Protein AF-G4YUG2-F1 (afdb_monomer_lite)

Sequence (221 aa):
MFPVLSREANMAGILRLCLASLVHHAEYLQQHLPATHALLSKHLFTSPTVLRTLEGQLVAGESVWMRPTGIPPYIELYKKLDQQQRSIDELPGKLGQRMEHVLEKKGVAEGHITRELLRDEIRSLLDEVGLQQRLSINAVVPAPVPVHQYHVWGGKFHVLPREFSFPSIDPLGAWMLWWFGNPKLNYPPYKGISSDDLDTPQKKATLSEWSIMMRHIMNGI

Foldseek 3Di:
DCVVCCVPPVCVVVVLVVVLVCLVCVVVCVVPPDCPDPVCVDPCNVPPVNSVVVVVVRDDDADPVDGPPVDPPVVVVVVVVVLLVVLVVCLVVVVVVVVVVVCVVPPPPPPPDDPVVVVVVVVVSCVVSVVPPPPPPVCPPPPPDLPQDWDDDPNDIASDDQPDDDDPDDLVVLVCCQCQNDVVRSHHRLVPHDCVNYDDPVRSVVSVVSVVSVVVVVVVD

Radius of gyration: 29.23 Å; chains: 1; bounding box: 71×36×79 Å

pLDDT: mean 78.68, std 13.69, range [38.88, 95.38]

Structure (mmCIF, N/CA/C/O backbone):
data_AF-G4YUG2-F1
#
_entry.id   AF-G4YUG2-F1
#
loop_
_atom_site.group_PDB
_atom_site.id
_atom_site.type_symbol
_atom_site.label_atom_id
_atom_site.label_alt_id
_atom_site.label_comp_id
_atom_site.label_asym_id
_atom_site.label_entity_id
_atom_site.label_seq_id
_atom_site.pdbx_PDB_ins_code
_atom_site.Cartn_x
_atom_site.Cartn_y
_atom_site.Cartn_z
_atom_site.occupancy
_atom_site.B_iso_or_equiv
_atom_site.auth_seq_id
_atom_site.auth_comp_id
_atom_site.auth_asym_id
_atom_site.auth_atom_id
_atom_site.pdbx_PDB_model_num
ATOM 1 N N . MET A 1 1 ? 2.188 -16.709 -14.161 1.00 81.00 1 MET A N 1
ATOM 2 C CA . MET A 1 1 ? 2.137 -15.241 -13.972 1.00 81.00 1 MET A CA 1
ATOM 3 C C . MET A 1 1 ? 3.051 -14.735 -12.858 1.00 81.00 1 MET A C 1
ATOM 5 O O . MET A 1 1 ? 3.767 -13.782 -13.122 1.00 81.00 1 MET A O 1
ATOM 9 N N . PHE A 1 2 ? 3.102 -15.355 -11.669 1.00 86.25 2 PHE A N 1
ATOM 10 C CA . PHE A 1 2 ? 3.856 -14.821 -10.515 1.00 86.25 2 PHE A CA 1
ATOM 11 C C . PHE A 1 2 ? 4.845 -15.845 -9.908 1.00 86.25 2 PHE A C 1
ATOM 13 O O . PHE A 1 2 ? 4.637 -16.289 -8.786 1.00 86.25 2 PHE A O 1
ATOM 20 N N . PRO A 1 3 ? 5.904 -16.264 -10.627 1.00 77.88 3 PRO A N 1
ATOM 21 C CA . PRO A 1 3 ? 6.721 -17.432 -10.255 1.00 77.88 3 PRO A CA 1
ATOM 22 C C . PRO A 1 3 ? 7.551 -17.269 -8.969 1.00 77.88 3 PRO A C 1
ATOM 24 O O . PRO A 1 3 ? 7.864 -18.258 -8.309 1.00 77.88 3 PRO A O 1
ATOM 27 N N . VAL A 1 4 ? 7.926 -16.036 -8.615 1.00 82.62 4 VAL A N 1
ATOM 28 C CA . VAL A 1 4 ? 8.659 -15.750 -7.369 1.00 82.62 4 VAL A CA 1
ATOM 29 C C . VAL A 1 4 ? 7.688 -15.704 -6.189 1.00 82.62 4 VAL A C 1
ATOM 31 O O . VAL A 1 4 ? 7.895 -16.389 -5.194 1.00 82.62 4 VAL A O 1
ATOM 34 N N . LEU A 1 5 ? 6.587 -14.960 -6.337 1.00 81.88 5 LEU A N 1
ATOM 35 C CA . LEU A 1 5 ? 5.592 -14.761 -5.279 1.00 81.88 5 LEU A CA 1
ATOM 36 C C . LEU A 1 5 ? 4.735 -16.005 -5.017 1.00 81.88 5 LEU A C 1
ATOM 38 O O . LEU A 1 5 ? 4.221 -16.163 -3.918 1.00 81.88 5 LEU A O 1
ATOM 42 N N . SER A 1 6 ? 4.604 -16.919 -5.983 1.00 82.44 6 SER A N 1
ATOM 43 C CA . SER A 1 6 ? 3.855 -18.169 -5.798 1.00 82.44 6 SER A CA 1
ATOM 44 C C . SER A 1 6 ? 4.484 -19.113 -4.772 1.00 82.44 6 SER A C 1
ATOM 46 O O . SER A 1 6 ? 3.845 -20.085 -4.385 1.00 82.44 6 SER A O 1
ATOM 48 N N . ARG A 1 7 ? 5.733 -18.860 -4.358 1.00 84.19 7 ARG A N 1
ATOM 49 C CA . ARG A 1 7 ? 6.408 -19.616 -3.295 1.00 84.19 7 ARG A CA 1
ATOM 50 C C . ARG A 1 7 ? 5.946 -19.199 -1.897 1.00 84.19 7 ARG A C 1
ATOM 52 O O . ARG A 1 7 ? 6.107 -19.971 -0.959 1.00 84.19 7 ARG A O 1
ATOM 59 N N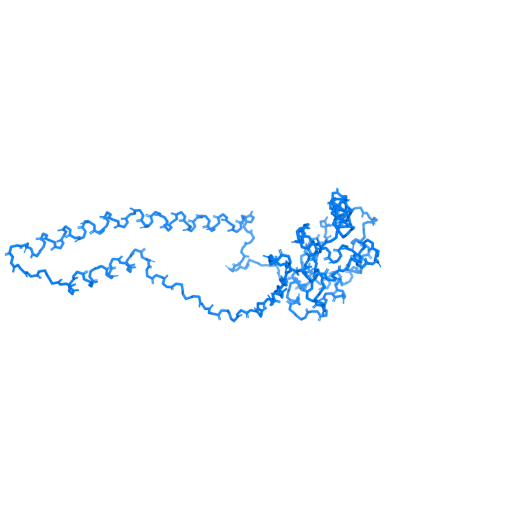 . GLU A 1 8 ? 5.346 -18.019 -1.768 1.00 86.94 8 GLU A N 1
ATOM 60 C CA . GLU A 1 8 ? 4.841 -17.496 -0.503 1.00 86.94 8 GLU A CA 1
ATOM 61 C C . GLU A 1 8 ? 3.400 -17.966 -0.272 1.00 86.94 8 GLU A C 1
ATOM 63 O O . GLU A 1 8 ? 2.456 -17.456 -0.881 1.00 86.94 8 GLU A O 1
ATOM 68 N N . ALA A 1 9 ? 3.211 -18.931 0.633 1.00 81.69 9 ALA A N 1
ATOM 69 C CA . ALA A 1 9 ? 1.903 -19.539 0.900 1.00 81.69 9 ALA A CA 1
ATOM 70 C C . ALA A 1 9 ? 0.831 -18.504 1.298 1.00 81.69 9 ALA A C 1
ATOM 72 O O . ALA A 1 9 ? -0.311 -18.581 0.844 1.00 81.69 9 ALA A O 1
ATOM 73 N N . ASN A 1 10 ? 1.223 -17.484 2.068 1.00 83.94 10 ASN A N 1
ATOM 74 C CA . ASN A 1 10 ? 0.336 -16.406 2.517 1.00 83.94 10 ASN A CA 1
ATOM 75 C C . ASN A 1 10 ? -0.189 -15.538 1.361 1.00 83.94 10 ASN A C 1
ATOM 77 O O . ASN A 1 10 ? -1.218 -14.881 1.496 1.00 83.94 10 ASN A O 1
ATOM 81 N N . MET A 1 11 ? 0.495 -15.543 0.214 1.00 79.75 11 MET A N 1
ATOM 82 C CA . MET A 1 11 ? 0.126 -14.745 -0.955 1.00 79.75 11 MET A CA 1
ATOM 83 C C . MET A 1 11 ? -0.787 -15.500 -1.921 1.00 79.75 11 MET A C 1
ATOM 85 O O . MET A 1 11 ? -1.337 -14.884 -2.830 1.00 79.75 11 MET A O 1
ATOM 89 N N . ALA A 1 12 ? -1.004 -16.806 -1.739 1.00 81.88 12 ALA A N 1
ATOM 90 C CA . ALA A 1 12 ? -1.750 -17.629 -2.691 1.00 81.88 12 ALA A CA 1
ATOM 91 C C . ALA A 1 12 ? -3.161 -17.082 -2.988 1.00 81.88 12 ALA A C 1
ATOM 93 O O . ALA A 1 12 ? -3.572 -17.028 -4.150 1.00 81.88 12 ALA A O 1
ATOM 94 N N . GLY A 1 13 ? -3.880 -16.622 -1.958 1.00 80.50 13 GLY A N 1
ATOM 95 C CA . GLY A 1 13 ? -5.206 -16.016 -2.116 1.00 80.50 13 GLY A CA 1
ATOM 96 C C . GLY A 1 13 ? -5.167 -14.705 -2.905 1.00 80.50 13 GLY A C 1
ATOM 97 O O . GLY A 1 13 ? -5.928 -14.531 -3.855 1.00 80.50 13 GLY A O 1
ATOM 98 N N . ILE A 1 14 ? -4.231 -13.816 -2.568 1.00 85.31 14 ILE A N 1
ATOM 99 C CA . ILE A 1 14 ? -4.060 -12.519 -3.238 1.00 85.31 14 ILE A CA 1
ATOM 100 C C . ILE A 1 14 ? -3.656 -12.726 -4.700 1.00 85.31 14 ILE A C 1
ATOM 102 O O . ILE A 1 14 ? -4.263 -12.150 -5.595 1.00 85.31 14 ILE A O 1
ATOM 106 N N . LEU A 1 15 ? -2.686 -13.602 -4.968 1.00 86.62 15 LEU A N 1
ATOM 107 C CA . LEU A 1 15 ? -2.221 -13.893 -6.325 1.00 86.62 15 LEU A CA 1
ATOM 108 C C . LEU A 1 15 ? -3.320 -14.513 -7.192 1.00 86.62 15 LEU A C 1
ATOM 110 O O . LEU A 1 15 ? -3.368 -14.238 -8.393 1.00 86.62 15 LEU A O 1
ATOM 114 N N . ARG A 1 16 ? -4.217 -15.312 -6.599 1.00 87.38 16 ARG A N 1
ATOM 115 C CA . ARG A 1 16 ? -5.409 -15.823 -7.286 1.00 87.38 16 ARG A CA 1
ATOM 116 C C . ARG A 1 16 ? -6.347 -14.682 -7.681 1.00 87.38 16 ARG A C 1
ATOM 118 O O . ARG A 1 16 ? -6.796 -14.665 -8.822 1.00 87.38 16 ARG A O 1
ATOM 125 N N . LEU A 1 17 ? -6.592 -13.717 -6.793 1.00 86.25 17 LEU A N 1
ATOM 126 C CA . LEU A 1 17 ? -7.405 -12.534 -7.103 1.00 86.25 17 LEU A CA 1
ATOM 127 C C . LEU A 1 17 ? -6.742 -11.639 -8.159 1.00 86.25 17 LEU A C 1
ATOM 129 O O . LEU A 1 17 ? -7.413 -11.193 -9.085 1.00 86.25 17 LEU A O 1
ATOM 133 N N . CYS A 1 18 ? -5.426 -11.429 -8.083 1.00 88.94 18 CYS A N 1
ATOM 134 C CA . CYS A 1 18 ? -4.684 -10.688 -9.104 1.00 88.94 18 CYS A CA 1
ATOM 135 C C . CYS A 1 18 ? -4.776 -11.372 -10.473 1.00 88.94 18 CYS A C 1
ATOM 137 O O . CYS A 1 18 ? -5.001 -10.704 -11.478 1.00 88.94 18 CYS A O 1
ATOM 139 N N . LEU A 1 19 ? -4.629 -12.702 -10.524 1.00 91.69 19 LEU A N 1
ATOM 140 C CA . LEU A 1 19 ? -4.791 -13.458 -11.764 1.00 91.69 19 LEU A CA 1
ATOM 141 C C . LEU A 1 19 ? -6.223 -13.344 -12.301 1.00 91.69 19 LEU A C 1
ATOM 143 O O . LEU A 1 19 ? -6.396 -13.086 -13.486 1.00 91.69 19 LEU A O 1
ATOM 147 N N . ALA A 1 20 ? -7.227 -13.488 -11.434 1.00 90.50 20 ALA A N 1
ATOM 148 C CA . ALA A 1 20 ? -8.632 -13.337 -11.801 1.00 90.50 20 ALA A CA 1
ATOM 149 C C . ALA A 1 20 ? -8.931 -11.937 -12.360 1.00 90.50 20 ALA A C 1
ATOM 151 O O . ALA A 1 20 ? -9.600 -11.825 -13.379 1.00 90.50 20 ALA A O 1
ATOM 152 N N . SER A 1 21 ? -8.379 -10.880 -11.756 1.00 91.06 21 SER A N 1
ATOM 153 C CA . SER A 1 21 ? -8.518 -9.502 -12.244 1.00 91.06 21 SER A CA 1
ATOM 154 C C . SER A 1 21 ? -7.874 -9.308 -13.622 1.00 91.06 21 SER A C 1
ATOM 156 O O . SER A 1 21 ? -8.492 -8.719 -14.504 1.00 91.06 21 SER A O 1
ATOM 158 N N . LEU A 1 22 ? -6.676 -9.860 -13.852 1.00 93.12 22 LEU A N 1
ATOM 159 C CA . LEU A 1 22 ? -6.021 -9.802 -15.166 1.00 93.12 22 LEU A CA 1
ATOM 160 C C . LEU A 1 22 ? -6.827 -10.512 -16.257 1.00 93.12 22 LEU A C 1
ATOM 162 O O . LEU A 1 22 ? -6.890 -10.018 -17.377 1.00 93.12 22 LEU A O 1
ATOM 166 N N . VAL A 1 23 ? -7.422 -11.660 -15.928 1.00 93.44 23 VAL A N 1
ATOM 167 C CA . VAL A 1 23 ? -8.292 -12.415 -16.841 1.00 93.44 23 VAL A CA 1
ATOM 168 C C . VAL A 1 23 ? -9.584 -11.639 -17.100 1.00 93.44 23 VAL A C 1
ATOM 170 O O . VAL A 1 23 ? -9.963 -11.456 -18.249 1.00 93.44 23 VAL A O 1
ATOM 173 N N . HIS A 1 24 ? -10.221 -11.113 -16.051 1.00 91.81 24 HIS A N 1
ATOM 174 C CA . HIS A 1 24 ? -11.461 -10.345 -16.160 1.00 91.81 24 HIS A CA 1
ATOM 175 C C . HIS A 1 24 ? -11.317 -9.099 -17.045 1.00 91.81 24 HIS A C 1
ATOM 177 O O . HIS A 1 24 ? -12.220 -8.77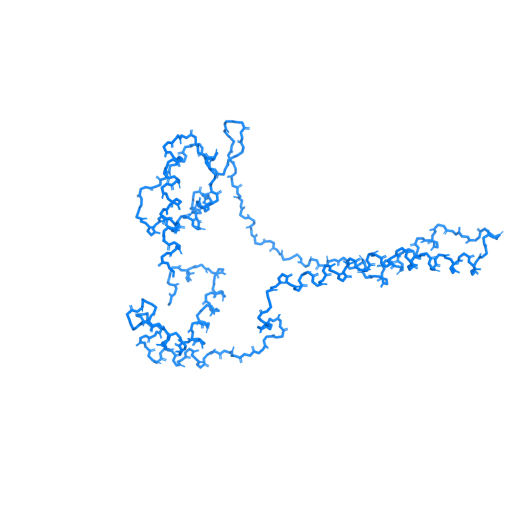5 -17.808 1.00 91.81 24 HIS A O 1
ATOM 183 N N . HIS A 1 25 ? -10.174 -8.415 -16.967 1.00 92.56 25 HIS A N 1
ATOM 184 C CA . HIS A 1 25 ? -9.891 -7.214 -17.753 1.00 92.56 25 HIS A CA 1
ATOM 185 C C . HIS A 1 25 ? -9.056 -7.490 -19.011 1.00 92.56 25 HIS A C 1
ATOM 187 O O . HIS A 1 25 ? -8.503 -6.552 -19.586 1.00 92.56 25 HIS A O 1
ATOM 193 N N . ALA A 1 26 ? -8.930 -8.747 -19.449 1.00 92.81 26 ALA A N 1
ATOM 194 C CA . ALA A 1 26 ? -8.004 -9.102 -20.521 1.00 92.81 26 ALA A CA 1
ATOM 195 C C . ALA A 1 26 ? -8.319 -8.391 -21.844 1.00 92.81 26 ALA A C 1
ATOM 197 O O . ALA A 1 26 ? -7.409 -7.849 -22.471 1.00 92.81 26 ALA A O 1
ATOM 198 N N . GLU A 1 27 ? -9.598 -8.325 -22.220 1.00 92.38 27 GLU A N 1
ATOM 199 C CA . GLU A 1 27 ? -10.053 -7.616 -23.421 1.00 92.38 27 GLU A CA 1
ATOM 200 C C . GLU A 1 27 ? -9.713 -6.119 -23.357 1.00 92.38 27 GLU A C 1
ATOM 202 O O . GLU A 1 27 ? -9.104 -5.573 -24.279 1.00 92.38 27 GLU A O 1
ATOM 207 N N . TYR A 1 28 ? -10.019 -5.467 -22.231 1.00 93.62 28 TYR A N 1
ATOM 208 C CA . TYR A 1 28 ? -9.703 -4.055 -22.016 1.00 93.62 28 TYR A CA 1
ATOM 209 C C . TYR A 1 28 ? -8.197 -3.786 -22.151 1.00 93.62 28 TYR A C 1
ATOM 211 O O . TYR A 1 28 ? -7.788 -2.860 -22.853 1.00 93.62 28 TYR A O 1
ATOM 219 N N . LEU A 1 29 ? -7.365 -4.622 -21.522 1.00 93.44 29 LEU A N 1
ATOM 220 C CA . LEU A 1 29 ? -5.908 -4.495 -21.561 1.00 93.44 29 LEU A CA 1
ATOM 221 C C . LEU A 1 29 ? -5.352 -4.698 -22.976 1.00 93.44 29 LEU A C 1
ATOM 223 O O . LEU A 1 29 ? -4.450 -3.970 -23.376 1.00 93.44 29 LEU A O 1
ATOM 227 N N . GLN A 1 30 ? -5.890 -5.647 -23.743 1.00 92.62 30 GLN A N 1
ATOM 228 C CA . GLN A 1 30 ? -5.481 -5.882 -25.132 1.00 92.62 30 GLN A CA 1
ATOM 229 C C . GLN A 1 30 ? -5.863 -4.725 -26.065 1.00 92.62 30 GLN A C 1
ATOM 231 O O . GLN A 1 30 ? -5.122 -4.444 -27.002 1.00 92.62 30 GLN A O 1
ATOM 236 N N . GLN A 1 31 ? -6.988 -4.050 -25.811 1.00 95.38 31 GLN A N 1
ATOM 237 C CA . GLN A 1 31 ? -7.443 -2.912 -26.615 1.00 95.38 31 GLN A CA 1
ATOM 238 C C . GLN A 1 31 ? -6.671 -1.616 -26.322 1.00 95.38 31 GLN A C 1
ATOM 240 O O . GLN A 1 31 ? -6.474 -0.809 -27.228 1.00 95.38 31 GLN A O 1
ATOM 245 N N . HIS A 1 32 ? -6.248 -1.401 -25.071 1.00 94.31 32 HIS A N 1
ATOM 246 C CA . HIS A 1 32 ? -5.702 -0.110 -24.628 1.00 94.31 32 HIS A CA 1
ATOM 247 C C . HIS A 1 32 ? -4.180 -0.098 -24.451 1.00 94.31 32 HIS A C 1
ATOM 249 O O . HIS A 1 32 ? -3.580 0.978 -24.435 1.00 94.31 32 HIS A O 1
ATOM 255 N N . LEU A 1 33 ? -3.535 -1.258 -24.305 1.00 91.31 33 LEU A N 1
ATOM 256 C CA . LEU A 1 33 ? -2.079 -1.324 -24.198 1.00 91.31 33 LEU A CA 1
ATOM 257 C C . LEU A 1 33 ? -1.427 -1.443 -25.583 1.00 91.31 33 LEU A C 1
ATOM 259 O O . LEU A 1 33 ? -1.941 -2.149 -26.450 1.00 91.31 33 LEU A O 1
ATOM 263 N N . PRO A 1 34 ? -0.250 -0.825 -25.793 1.00 91.62 34 PRO A N 1
ATOM 264 C CA . PRO A 1 34 ? 0.532 -1.043 -27.004 1.00 91.62 34 PRO A CA 1
ATOM 265 C C . PRO A 1 34 ? 0.844 -2.530 -27.205 1.00 91.62 34 PRO A C 1
ATOM 267 O O . PRO A 1 34 ? 1.169 -3.230 -26.247 1.00 91.62 34 PRO A O 1
ATOM 270 N N . ALA A 1 35 ? 0.858 -3.007 -28.451 1.00 86.62 35 ALA A N 1
ATOM 271 C CA . ALA A 1 35 ? 1.182 -4.406 -28.759 1.00 86.62 35 ALA A CA 1
ATOM 272 C C . ALA A 1 35 ? 2.577 -4.846 -28.257 1.00 86.62 35 ALA A C 1
ATOM 274 O O . ALA A 1 35 ? 2.815 -6.027 -28.017 1.00 86.62 35 ALA A O 1
ATOM 275 N N . THR A 1 36 ? 3.500 -3.897 -28.066 1.00 88.50 36 THR A N 1
ATOM 276 C CA . THR A 1 36 ? 4.851 -4.114 -27.519 1.00 88.50 36 THR A CA 1
ATOM 277 C C . THR A 1 36 ? 4.903 -4.130 -25.989 1.00 88.50 36 THR A C 1
ATOM 279 O O . THR A 1 36 ? 5.976 -4.300 -25.408 1.00 88.50 36 THR A O 1
ATOM 282 N N . HIS A 1 37 ? 3.773 -3.943 -25.307 1.00 90.06 37 HIS A N 1
ATOM 283 C CA . HIS A 1 37 ? 3.732 -3.847 -23.857 1.00 90.06 37 HIS A CA 1
ATOM 284 C C . HIS A 1 37 ? 4.106 -5.183 -23.192 1.00 90.06 37 HIS A C 1
ATOM 286 O O . HIS A 1 37 ? 3.530 -6.233 -23.484 1.00 90.06 37 HIS A O 1
ATOM 292 N N . ALA A 1 38 ? 5.023 -5.141 -22.219 1.00 89.31 38 ALA A N 1
ATOM 293 C CA . ALA A 1 38 ? 5.611 -6.328 -21.587 1.00 89.31 38 ALA A CA 1
ATOM 294 C C . ALA A 1 38 ? 4.593 -7.269 -20.908 1.00 89.31 38 ALA A C 1
ATOM 296 O O . ALA A 1 38 ? 4.878 -8.456 -20.721 1.00 89.31 38 ALA A O 1
ATOM 297 N N . LEU A 1 39 ? 3.418 -6.751 -20.523 1.00 88.00 39 LEU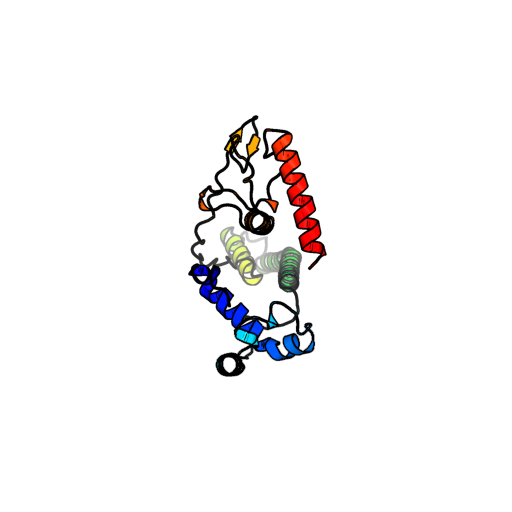 A N 1
ATOM 298 C CA . LEU A 1 39 ? 2.302 -7.553 -20.006 1.00 88.00 39 LEU A CA 1
ATOM 299 C C . LEU A 1 39 ? 1.706 -8.459 -21.092 1.00 88.00 39 LEU A C 1
ATOM 301 O O . LEU A 1 39 ? 1.483 -9.639 -20.831 1.00 88.00 39 LEU A O 1
ATOM 305 N N . LEU A 1 40 ? 1.498 -7.934 -22.303 1.00 88.31 40 LEU A N 1
ATOM 306 C CA . LEU A 1 40 ? 0.909 -8.681 -23.417 1.00 88.31 40 LEU A CA 1
ATOM 307 C C . LEU A 1 40 ? 1.871 -9.750 -23.956 1.00 88.31 40 LEU A C 1
ATOM 309 O O . LEU A 1 40 ? 1.429 -10.765 -24.482 1.00 88.31 40 LEU A O 1
ATOM 313 N N . SER A 1 41 ? 3.180 -9.592 -23.734 1.00 87.69 41 SER A N 1
ATOM 314 C CA . SER A 1 41 ? 4.183 -10.631 -24.013 1.00 87.69 41 SER A CA 1
ATOM 315 C C . SER A 1 41 ? 4.163 -11.806 -23.020 1.00 87.69 41 SER A C 1
ATOM 317 O O . SER A 1 41 ? 4.909 -12.770 -23.198 1.00 87.69 41 SER A O 1
ATOM 319 N N . LYS A 1 42 ? 3.382 -11.749 -21.930 1.00 87.00 42 LYS A N 1
ATOM 320 C CA . LYS A 1 42 ? 3.310 -12.847 -20.949 1.00 87.00 42 LYS A CA 1
ATOM 321 C C . LYS A 1 42 ? 2.422 -13.980 -21.461 1.00 87.00 42 LYS A C 1
ATOM 323 O O . LYS A 1 42 ? 1.420 -13.745 -22.124 1.00 87.00 42 LYS A O 1
ATOM 328 N N . HIS A 1 43 ? 2.729 -15.206 -21.024 1.00 85.12 43 HIS A N 1
ATOM 329 C CA . HIS A 1 43 ? 2.034 -16.433 -21.444 1.00 85.12 43 HIS A CA 1
ATOM 330 C C . HIS A 1 43 ? 0.501 -16.385 -21.285 1.00 85.12 43 HIS A C 1
ATOM 332 O O . HIS A 1 43 ? -0.218 -17.057 -22.019 1.00 85.12 43 HIS A O 1
ATOM 338 N N . LEU A 1 44 ? -0.009 -15.603 -20.328 1.00 88.62 44 LEU A N 1
ATOM 339 C CA . LEU A 1 44 ? -1.449 -15.407 -20.151 1.00 88.62 44 LEU A CA 1
ATOM 340 C C . LEU A 1 44 ? -2.109 -14.779 -21.390 1.00 88.62 44 LEU A C 1
ATOM 342 O O . LEU A 1 44 ? -3.186 -15.208 -21.777 1.00 88.62 44 LEU A O 1
ATOM 346 N N . PHE A 1 45 ? -1.456 -13.792 -22.006 1.00 87.81 45 PHE A N 1
ATOM 347 C CA . PHE A 1 45 ? -1.998 -13.013 -23.122 1.00 87.81 45 PHE A CA 1
ATOM 348 C C . PHE A 1 45 ? -1.554 -13.538 -24.490 1.00 87.81 45 PHE A C 1
ATOM 350 O O . PHE A 1 45 ? -2.231 -13.290 -25.482 1.00 87.81 45 PHE A O 1
ATOM 357 N N . THR A 1 46 ? -0.454 -14.294 -24.554 1.00 88.31 46 THR A N 1
ATOM 358 C CA . THR A 1 46 ? 0.024 -14.905 -25.805 1.00 88.31 46 THR A CA 1
ATOM 359 C C . THR A 1 46 ? -0.628 -16.252 -26.120 1.00 88.31 46 THR A C 1
ATOM 361 O O . THR A 1 46 ? -0.538 -16.714 -27.255 1.00 88.31 46 THR A O 1
ATOM 364 N N . SER A 1 47 ? -1.278 -16.899 -25.145 1.00 88.12 47 SER A N 1
ATOM 365 C CA . SER A 1 47 ? -1.929 -18.202 -25.315 1.00 88.12 47 SER A CA 1
ATOM 366 C C . SER A 1 47 ? -3.456 -18.080 -25.198 1.00 88.12 47 SER A C 1
ATOM 368 O O . SER A 1 47 ? -3.984 -18.037 -24.082 1.00 88.12 47 SER A O 1
ATOM 370 N N . PRO A 1 48 ? -4.197 -18.083 -26.327 1.00 85.56 48 PRO A N 1
ATOM 371 C CA . PRO A 1 48 ? -5.656 -17.937 -26.320 1.00 85.56 48 PRO A CA 1
ATOM 372 C C . PRO A 1 48 ? -6.375 -19.069 -25.579 1.00 85.56 48 PRO A C 1
ATOM 374 O O . PRO A 1 48 ? -7.448 -18.872 -25.014 1.00 85.56 48 PRO A O 1
ATOM 377 N N . THR A 1 49 ? -5.789 -20.268 -25.573 1.00 88.12 49 THR A N 1
ATOM 378 C CA . THR A 1 49 ? -6.348 -21.446 -24.901 1.00 88.12 49 THR A CA 1
ATOM 379 C C . THR A 1 49 ? -6.297 -21.307 -23.384 1.00 88.12 49 THR A C 1
ATOM 381 O O . THR A 1 49 ? -7.287 -21.592 -22.711 1.00 88.12 49 THR A O 1
ATOM 384 N N . VAL A 1 50 ? -5.172 -20.830 -22.841 1.00 88.50 50 VAL A N 1
ATOM 385 C CA . VAL A 1 50 ? -5.007 -20.596 -21.399 1.00 88.50 50 VAL A CA 1
ATOM 386 C C . VAL A 1 50 ? -5.955 -19.503 -20.925 1.00 88.50 50 VAL A C 1
ATOM 388 O O . VAL A 1 50 ? -6.636 -19.701 -19.921 1.00 88.50 50 VAL A O 1
ATOM 391 N N . LEU A 1 51 ? -6.038 -18.390 -21.660 1.00 89.88 51 LEU A N 1
ATOM 392 C CA . LEU A 1 51 ? -6.926 -17.285 -21.311 1.00 89.88 51 LEU A CA 1
ATOM 393 C C . LEU A 1 51 ? -8.388 -17.745 -21.260 1.00 89.88 51 LEU A C 1
ATOM 395 O O . LEU A 1 51 ? -9.019 -17.621 -20.216 1.00 89.88 51 LEU A O 1
ATOM 399 N N . ARG A 1 52 ? -8.875 -18.405 -22.318 1.00 91.12 52 ARG A N 1
ATOM 400 C CA . ARG A 1 52 ? -10.252 -18.921 -22.384 1.00 91.12 52 ARG A CA 1
ATOM 401 C C . ARG A 1 52 ? -10.562 -19.943 -21.284 1.00 91.12 52 ARG A C 1
ATOM 403 O O . ARG A 1 52 ? -11.665 -19.977 -20.749 1.00 91.12 52 ARG A O 1
ATOM 410 N N . THR A 1 53 ? -9.585 -20.782 -20.931 1.00 93.44 53 THR A N 1
ATOM 411 C CA . THR A 1 53 ? -9.739 -21.752 -19.834 1.00 93.44 53 THR A CA 1
ATOM 412 C C . THR A 1 53 ? -9.905 -21.040 -18.492 1.00 93.44 53 THR A C 1
ATOM 414 O O . THR A 1 53 ? -10.752 -21.430 -17.693 1.00 93.44 53 THR A O 1
ATOM 417 N N . LEU A 1 54 ? -9.116 -19.992 -18.243 1.00 91.50 54 LEU A N 1
ATOM 418 C CA . LEU A 1 54 ? -9.191 -19.207 -17.012 1.00 91.50 54 LEU A CA 1
ATOM 419 C C . LEU A 1 54 ? -10.444 -18.327 -16.958 1.00 91.50 54 LEU A C 1
ATOM 421 O O . LEU A 1 54 ? -11.018 -18.179 -15.884 1.00 91.50 54 LEU A O 1
ATOM 425 N N . GLU A 1 55 ? -10.902 -17.796 -18.093 1.00 90.69 55 GLU A N 1
ATOM 426 C CA . GLU A 1 55 ? -12.186 -17.091 -18.199 1.00 90.69 55 GLU A CA 1
ATOM 427 C C . GLU A 1 55 ? -13.345 -18.001 -17.782 1.00 90.69 55 GLU A C 1
ATOM 429 O O . GLU A 1 55 ? -14.185 -17.594 -16.986 1.00 90.69 55 GLU A O 1
ATOM 434 N N . GLY A 1 56 ? -13.345 -19.266 -18.220 1.00 88.81 56 GLY A N 1
ATOM 435 C CA . GLY A 1 56 ? -14.341 -20.255 -17.793 1.00 88.81 56 GLY A CA 1
ATOM 436 C C . GLY A 1 56 ? -14.286 -20.611 -16.300 1.00 88.81 56 GLY A C 1
ATOM 437 O O . GLY A 1 56 ? -15.254 -21.141 -15.762 1.00 88.81 56 GLY A O 1
ATOM 438 N N . GLN A 1 57 ? -13.173 -20.321 -15.618 1.00 89.06 57 GLN A N 1
ATOM 439 C CA . GLN A 1 57 ? -13.013 -20.502 -14.169 1.00 89.06 57 GLN A CA 1
ATOM 440 C C . GLN A 1 57 ? -13.323 -19.229 -13.370 1.00 89.06 57 GLN A C 1
ATOM 442 O O . GLN A 1 57 ? -13.311 -19.260 -12.136 1.00 89.06 57 GLN A O 1
ATOM 447 N N . LEU A 1 58 ? -13.570 -18.105 -14.045 1.00 87.12 58 LEU A N 1
ATOM 448 C CA . LEU A 1 58 ? -13.835 -16.835 -13.394 1.00 87.12 58 LEU A CA 1
ATOM 449 C C . LEU A 1 58 ? -15.253 -16.838 -12.815 1.00 87.12 58 LEU A C 1
ATOM 451 O O . LEU A 1 58 ? -16.245 -16.908 -13.536 1.00 87.12 58 LEU A O 1
ATOM 455 N N . VAL A 1 59 ? -15.353 -16.707 -11.495 1.00 81.19 59 VAL A N 1
ATOM 456 C CA . VAL A 1 59 ? -16.638 -16.496 -10.825 1.00 81.19 59 VAL A CA 1
ATOM 457 C C . VAL A 1 59 ? -16.891 -14.993 -10.758 1.00 81.19 59 VAL A C 1
ATOM 459 O O . VAL A 1 59 ? -16.381 -14.309 -9.872 1.00 81.19 59 VAL A O 1
ATOM 462 N N . ALA A 1 60 ? -17.658 -14.472 -11.714 1.00 69.56 60 ALA A N 1
ATOM 463 C CA . ALA A 1 60 ? -18.171 -13.109 -11.665 1.00 69.56 60 ALA A CA 1
ATOM 464 C C . ALA A 1 60 ? -19.500 -13.106 -10.894 1.00 69.56 60 ALA A C 1
ATOM 466 O O . ALA A 1 60 ? -20.485 -13.690 -11.340 1.00 69.56 60 ALA A O 1
ATOM 467 N N . GLY A 1 61 ? -19.529 -12.483 -9.718 1.00 66.06 61 GLY A N 1
ATOM 468 C CA . GLY A 1 61 ? -20.740 -12.382 -8.908 1.00 66.06 61 GLY A CA 1
ATOM 469 C C . GLY A 1 61 ? -20.626 -11.310 -7.833 1.00 66.06 61 GLY A C 1
ATOM 470 O O . GLY A 1 61 ? -19.525 -10.958 -7.405 1.00 66.06 61 GLY A O 1
ATOM 471 N N . GLU A 1 62 ? -21.769 -10.786 -7.391 1.00 59.12 62 GLU A N 1
ATOM 472 C CA . GLU A 1 62 ? -21.814 -9.875 -6.251 1.00 59.12 62 GLU A CA 1
ATOM 473 C C . GLU A 1 62 ? -21.448 -10.637 -4.977 1.00 59.12 62 GLU A C 1
ATOM 475 O O . GLU A 1 62 ? -22.202 -11.477 -4.484 1.00 59.12 62 GLU A O 1
ATOM 480 N N . SER A 1 63 ? -20.278 -10.341 -4.414 1.00 60.53 63 SER A N 1
ATOM 481 C CA . SER A 1 63 ? -19.988 -10.773 -3.054 1.00 60.53 63 SER A CA 1
ATOM 482 C C . SER A 1 63 ? -20.919 -10.025 -2.102 1.00 60.53 63 SER A C 1
ATOM 484 O O . SER A 1 63 ? -20.919 -8.793 -2.060 1.00 60.53 63 SER A O 1
ATOM 486 N N . VAL A 1 64 ? -21.688 -10.769 -1.300 1.00 59.81 64 VAL A N 1
ATOM 487 C CA . VAL A 1 64 ? -22.510 -10.200 -0.215 1.00 59.81 64 VAL A CA 1
ATOM 488 C C . VAL A 1 64 ? -21.626 -9.443 0.787 1.00 59.81 64 VAL A C 1
ATOM 490 O O . VAL A 1 64 ? -22.065 -8.468 1.387 1.00 59.81 64 VAL A O 1
ATOM 493 N N . TRP A 1 65 ? -20.365 -9.864 0.924 1.00 53.47 65 TRP A N 1
ATOM 494 C CA . TRP A 1 65 ? -19.387 -9.273 1.835 1.00 53.47 65 TRP A CA 1
ATOM 495 C C . TRP A 1 65 ? -18.633 -8.079 1.231 1.00 53.47 65 TRP A C 1
ATOM 497 O O . TRP A 1 65 ? -18.251 -7.163 1.952 1.00 53.47 65 TRP A O 1
ATOM 507 N N . MET A 1 66 ? -18.377 -8.078 -0.081 1.00 57.78 66 MET A N 1
ATOM 508 C CA . MET A 1 66 ? -17.526 -7.077 -0.731 1.00 57.78 66 MET A CA 1
ATOM 509 C C . MET A 1 66 ? -18.128 -6.655 -2.068 1.00 57.78 66 MET A C 1
ATOM 511 O O . MET A 1 66 ? -17.793 -7.187 -3.126 1.00 57.78 66 MET A O 1
ATOM 515 N N . ARG A 1 67 ? -19.042 -5.686 -2.011 1.00 62.16 67 ARG A N 1
ATOM 516 C CA . ARG A 1 67 ? -19.624 -5.087 -3.211 1.00 62.16 67 ARG A CA 1
ATOM 517 C C . ARG A 1 67 ? -18.630 -4.096 -3.821 1.00 62.16 67 ARG A C 1
ATOM 519 O O . ARG A 1 67 ? -18.100 -3.258 -3.088 1.00 62.16 67 ARG A O 1
ATOM 526 N N . PRO A 1 68 ? -18.383 -4.141 -5.139 1.00 62.16 68 PRO A N 1
ATOM 527 C CA . PRO A 1 68 ? -17.593 -3.129 -5.826 1.00 62.16 68 PRO A CA 1
ATOM 528 C C . PRO A 1 68 ? -18.417 -1.838 -5.919 1.00 62.16 68 PRO A C 1
ATOM 530 O O . PRO A 1 68 ? -19.058 -1.555 -6.922 1.00 62.16 68 PRO A O 1
ATOM 533 N N . THR A 1 69 ? -18.453 -1.063 -4.837 1.00 68.12 69 THR A N 1
ATOM 534 C CA . THR A 1 69 ? -19.242 0.177 -4.757 1.00 68.12 69 THR A CA 1
ATOM 535 C C . THR A 1 69 ? -18.566 1.353 -5.459 1.00 68.12 69 THR A C 1
ATOM 537 O O . THR A 1 69 ? -19.202 2.378 -5.675 1.00 68.12 69 THR A O 1
ATOM 540 N N . GLY A 1 70 ? -17.267 1.244 -5.767 1.00 68.12 70 GLY A N 1
ATOM 541 C CA . GLY A 1 70 ? -16.448 2.368 -6.234 1.00 68.12 70 GLY A CA 1
ATOM 542 C C . GLY A 1 70 ? -16.214 3.444 -5.164 1.00 68.12 70 GLY A C 1
ATOM 543 O O . GLY A 1 70 ? -15.577 4.456 -5.438 1.00 68.12 70 GLY A O 1
ATOM 544 N N . ILE A 1 71 ? -16.708 3.231 -3.940 1.00 70.19 71 ILE A N 1
ATOM 545 C CA . ILE A 1 71 ? -16.596 4.160 -2.819 1.00 70.19 71 ILE A CA 1
ATOM 546 C C . ILE A 1 71 ? -15.384 3.732 -1.982 1.00 70.19 71 ILE A C 1
ATOM 548 O O . ILE A 1 71 ? -15.370 2.607 -1.476 1.00 70.19 71 ILE A O 1
ATOM 552 N N . PRO A 1 72 ? -14.367 4.596 -1.807 1.00 71.69 72 PRO A N 1
ATOM 553 C CA . PRO A 1 72 ? -13.235 4.299 -0.942 1.00 71.69 72 PRO A CA 1
ATOM 554 C C . PRO A 1 72 ? -13.675 3.859 0.469 1.00 71.69 72 PRO A C 1
ATOM 556 O O . PRO A 1 72 ? -14.517 4.533 1.072 1.00 71.69 72 PRO A O 1
ATOM 559 N N . PRO A 1 73 ? -13.080 2.795 1.048 1.00 69.81 73 PRO A N 1
ATOM 560 C CA . PRO A 1 73 ? -13.490 2.246 2.347 1.00 69.81 73 PRO A CA 1
ATOM 561 C C . PRO A 1 73 ? -13.529 3.267 3.492 1.00 69.81 73 PRO A C 1
ATOM 563 O O . PRO A 1 73 ? -14.344 3.161 4.407 1.00 69.81 73 PRO A O 1
ATOM 566 N N . TYR A 1 74 ? -12.671 4.291 3.436 1.00 74.12 74 TYR A N 1
ATOM 567 C CA . TYR A 1 74 ? -12.604 5.326 4.466 1.00 74.12 74 TYR A CA 1
ATOM 568 C C . TYR A 1 74 ? -13.902 6.150 4.569 1.00 74.12 74 TYR A C 1
ATOM 570 O O . TYR A 1 74 ? -14.224 6.652 5.642 1.00 74.12 74 TYR A O 1
ATOM 578 N N . ILE A 1 75 ? -14.671 6.284 3.481 1.00 80.38 75 ILE A N 1
ATOM 579 C CA . ILE A 1 75 ? -15.933 7.039 3.477 1.00 80.38 75 ILE A CA 1
ATOM 580 C C . ILE A 1 75 ? -16.968 6.337 4.357 1.00 80.38 75 ILE A C 1
ATOM 582 O O . ILE A 1 75 ? -17.706 6.986 5.095 1.00 80.38 75 ILE A O 1
ATOM 586 N N . GLU A 1 76 ? -17.014 5.007 4.315 1.00 78.50 76 GLU A N 1
ATOM 587 C CA . GLU A 1 76 ? -17.910 4.228 5.166 1.00 78.50 76 GLU A CA 1
ATOM 588 C C . GLU A 1 76 ? -17.479 4.280 6.638 1.00 78.50 76 GLU A C 1
ATOM 590 O O . GLU A 1 76 ? -18.328 4.352 7.528 1.00 78.50 76 GLU A O 1
ATOM 595 N N . LEU A 1 77 ? -16.168 4.338 6.900 1.00 79.19 77 LEU A N 1
ATOM 596 C CA . LEU A 1 77 ? -15.637 4.575 8.242 1.00 79.19 77 LEU A CA 1
ATOM 597 C C . LEU A 1 77 ? -16.062 5.949 8.779 1.00 79.19 77 LEU A C 1
ATOM 599 O O . LEU A 1 77 ? -16.542 6.030 9.907 1.00 79.19 77 LEU A O 1
ATOM 603 N N . TYR A 1 78 ? -15.968 7.009 7.969 1.00 83.31 78 TYR A N 1
ATOM 604 C CA . TYR A 1 78 ? -16.434 8.339 8.372 1.00 83.31 78 TYR A CA 1
ATOM 605 C C . TYR A 1 78 ? -17.938 8.377 8.640 1.00 83.31 78 TYR A C 1
ATOM 607 O O . TYR A 1 78 ? -18.353 8.985 9.620 1.00 83.31 78 TYR A O 1
ATOM 615 N N . LYS A 1 79 ? -18.756 7.679 7.840 1.00 81.44 79 LYS A N 1
ATOM 616 C CA . LYS A 1 79 ? -20.201 7.560 8.105 1.00 81.44 79 LYS A CA 1
ATOM 617 C C . LYS A 1 79 ? -20.486 6.898 9.454 1.00 81.44 79 LYS A C 1
ATOM 619 O O . LYS A 1 79 ? -21.355 7.360 10.187 1.00 81.44 79 LYS A O 1
ATOM 624 N N . LYS A 1 80 ? -19.753 5.831 9.791 1.00 84.94 80 LYS A N 1
ATOM 625 C CA . LYS A 1 80 ? -19.887 5.153 11.091 1.00 84.94 80 LYS A CA 1
ATOM 626 C C . LYS A 1 80 ? -19.461 6.062 12.245 1.00 84.94 80 LYS A C 1
ATOM 628 O O . LYS A 1 80 ? -20.177 6.125 13.238 1.00 84.94 80 LYS A O 1
ATOM 633 N N . LEU A 1 81 ? -18.356 6.795 12.094 1.00 85.56 81 LEU A N 1
ATOM 634 C CA . LEU A 1 81 ? -17.891 7.759 13.097 1.00 85.56 81 LEU A CA 1
ATOM 635 C C . LEU A 1 81 ? -18.898 8.894 13.319 1.00 85.56 81 LEU A C 1
ATOM 637 O O . LEU A 1 81 ? -19.184 9.225 14.463 1.00 85.56 81 LEU A O 1
ATOM 641 N N . ASP A 1 82 ? -19.482 9.440 12.250 1.00 88.06 82 ASP A N 1
ATOM 642 C CA . ASP A 1 82 ? -20.508 10.488 12.345 1.00 88.06 82 ASP A CA 1
ATOM 643 C C . ASP A 1 82 ? -21.763 9.982 13.080 1.00 88.06 82 ASP A C 1
ATOM 645 O O . ASP A 1 82 ? -22.289 10.649 13.969 1.00 88.06 82 ASP A O 1
ATOM 649 N N . GLN A 1 83 ? -22.196 8.749 12.797 1.00 86.81 83 GLN A N 1
ATOM 650 C CA . GLN A 1 83 ? -23.309 8.110 13.507 1.00 86.81 83 GLN A CA 1
ATOM 651 C C . GLN A 1 83 ? -23.009 7.906 15.004 1.00 86.81 83 GLN A C 1
ATOM 653 O O . GLN A 1 83 ? -23.882 8.120 15.851 1.00 86.81 83 GLN A O 1
ATOM 658 N N . GLN A 1 84 ? -21.782 7.495 15.340 1.00 85.31 84 GLN A N 1
ATOM 659 C CA . GLN A 1 84 ? -21.348 7.332 16.729 1.00 85.31 84 GLN A CA 1
ATOM 660 C C . GLN A 1 84 ? -21.284 8.676 17.457 1.00 85.31 84 GLN A C 1
ATOM 662 O O . GLN A 1 84 ? -21.779 8.770 18.578 1.00 85.31 84 GLN A O 1
ATOM 667 N N . GLN A 1 85 ? -20.750 9.719 16.815 1.00 86.50 85 GLN A N 1
ATOM 668 C CA . GLN A 1 85 ? -20.674 11.058 17.395 1.00 86.50 85 GLN A CA 1
ATOM 669 C C . GLN A 1 85 ? -22.070 11.606 17.711 1.00 86.50 85 GLN A C 1
ATOM 671 O O . GLN A 1 85 ? -22.311 12.032 18.834 1.00 86.50 85 GLN A O 1
ATOM 676 N N . ARG A 1 86 ? -23.027 11.479 16.783 1.00 84.69 86 ARG A N 1
ATOM 677 C CA . ARG A 1 86 ? -24.427 11.877 17.027 1.00 84.69 86 ARG A CA 1
ATOM 678 C C . ARG A 1 86 ? -25.053 11.131 18.203 1.00 84.69 86 ARG A C 1
ATOM 680 O O . ARG A 1 86 ? -25.753 11.727 19.011 1.00 84.69 86 ARG A O 1
ATOM 687 N N . SER A 1 87 ? -24.772 9.833 18.326 1.00 83.56 87 SER A N 1
ATOM 688 C CA . SER A 1 87 ? -25.281 9.024 19.443 1.00 83.56 87 SER A CA 1
ATOM 689 C C . SER A 1 87 ? -24.711 9.487 20.790 1.00 83.56 87 SER A C 1
ATOM 691 O O . SER A 1 87 ? -25.421 9.467 21.794 1.00 83.56 87 SER A O 1
ATOM 693 N N . ILE A 1 88 ? -23.448 9.931 20.810 1.00 83.31 88 ILE A N 1
ATOM 694 C CA . ILE A 1 88 ? -22.796 10.523 21.986 1.00 83.31 88 ILE A CA 1
ATOM 695 C C . ILE A 1 88 ? -23.400 11.894 22.309 1.00 83.31 88 ILE A C 1
ATOM 697 O O . ILE A 1 88 ? -23.708 12.155 23.471 1.00 83.31 88 ILE A O 1
ATOM 701 N N . ASP A 1 89 ? -23.618 12.741 21.303 1.00 85.94 89 ASP A N 1
ATOM 702 C CA . ASP A 1 89 ? -24.166 14.091 21.482 1.00 85.94 89 ASP A CA 1
ATOM 703 C C . ASP A 1 89 ? -25.623 14.066 21.988 1.00 85.94 89 ASP A C 1
ATOM 705 O O . ASP A 1 89 ? -26.031 14.926 22.768 1.00 85.94 89 ASP A O 1
ATOM 709 N N . GLU A 1 90 ? -26.413 13.056 21.602 1.00 86.00 90 GLU A N 1
ATOM 710 C CA . GLU A 1 90 ? -27.799 12.870 22.061 1.00 86.00 90 GLU A CA 1
ATOM 711 C C . GLU A 1 90 ? -27.916 12.273 23.475 1.00 86.00 90 GLU A C 1
ATOM 713 O O . GLU A 1 90 ? -28.972 12.374 24.112 1.00 86.00 90 GLU A O 1
ATOM 718 N N . LEU A 1 91 ? -26.859 11.629 23.980 1.00 82.19 91 LEU A N 1
ATOM 719 C CA . LEU A 1 91 ? -26.898 10.876 25.235 1.00 82.19 91 LEU A CA 1
ATOM 720 C C . LEU A 1 91 ? -27.250 11.737 26.462 1.00 82.19 91 LEU A C 1
ATOM 722 O O . LEU A 1 91 ? -28.101 11.301 27.241 1.00 82.19 91 LEU A O 1
ATOM 726 N N . PRO A 1 92 ? -26.685 12.946 26.657 1.00 78.81 92 PRO A N 1
ATOM 727 C CA . PRO A 1 92 ? -27.032 13.794 27.796 1.00 78.81 92 PRO A CA 1
ATOM 728 C C . PRO A 1 92 ? -28.515 14.176 27.826 1.00 78.81 92 PRO A C 1
ATOM 730 O O . PRO A 1 92 ? -29.119 14.191 28.896 1.00 78.81 92 PRO A O 1
ATOM 733 N N . GLY A 1 93 ? -29.119 14.435 26.660 1.00 75.94 93 GLY A N 1
ATOM 734 C CA . GLY A 1 93 ? -30.537 14.784 26.551 1.00 75.94 93 GLY A CA 1
ATOM 735 C C . GLY A 1 93 ? -31.454 13.615 26.913 1.00 75.94 93 GLY A C 1
ATOM 736 O O . GLY A 1 93 ? -32.385 13.779 27.702 1.00 75.94 93 GLY A O 1
ATOM 737 N N . LYS A 1 94 ? -31.148 12.414 26.403 1.00 80.44 94 LYS A N 1
ATOM 738 C CA . LYS A 1 94 ? -31.894 11.184 26.728 1.00 80.44 94 LYS A CA 1
ATOM 739 C C . LYS A 1 94 ? -31.752 10.802 28.205 1.00 80.44 94 LYS A C 1
ATOM 741 O O . LYS A 1 94 ? -32.735 10.418 28.838 1.00 80.44 94 LYS A O 1
ATOM 746 N N . LEU A 1 95 ? -30.549 10.950 28.768 1.00 80.00 95 LEU A N 1
ATOM 747 C CA . LEU A 1 95 ? -30.288 10.732 30.192 1.00 80.00 95 LEU A CA 1
ATOM 748 C C . LEU A 1 95 ? -31.064 11.736 31.057 1.00 80.00 95 LEU A C 1
ATOM 750 O O . LEU A 1 95 ? -31.722 11.327 32.010 1.00 80.00 95 LEU A O 1
ATOM 754 N N . GLY A 1 96 ? -31.042 13.022 30.692 1.00 76.00 96 GLY A N 1
ATOM 755 C CA . GLY A 1 96 ? -31.765 14.085 31.392 1.00 76.00 96 GLY A CA 1
ATOM 756 C C . GLY A 1 96 ? -33.272 13.832 31.453 1.00 76.00 96 GLY A C 1
ATOM 757 O O . GLY A 1 96 ? -33.827 13.774 32.547 1.00 76.00 96 GLY A O 1
ATOM 758 N N . GLN A 1 97 ? -33.912 13.571 30.308 1.00 78.62 97 GLN A N 1
ATOM 759 C CA . GLN A 1 97 ? -35.357 13.301 30.238 1.00 78.62 97 GLN A CA 1
ATOM 760 C C . GLN A 1 97 ? -35.777 12.079 31.066 1.00 78.62 97 GLN A C 1
ATOM 762 O O . GLN A 1 97 ? -36.819 12.088 31.720 1.00 78.62 97 GLN A O 1
ATOM 767 N N . ARG A 1 98 ? -34.973 11.008 31.062 1.00 70.62 98 ARG A N 1
ATOM 768 C CA . ARG A 1 98 ? -35.304 9.789 31.814 1.00 70.62 98 ARG A CA 1
ATOM 769 C C . ARG A 1 98 ? -35.054 9.960 33.314 1.00 70.62 98 ARG A C 1
ATOM 771 O O . ARG A 1 98 ? -35.835 9.447 34.109 1.00 70.62 98 ARG A O 1
ATOM 778 N N . MET A 1 99 ? -34.018 10.702 33.714 1.00 70.38 99 MET A N 1
ATOM 779 C CA . MET A 1 99 ? -33.797 11.058 35.121 1.00 70.38 99 MET A CA 1
ATOM 780 C C . MET A 1 99 ? -34.917 11.954 35.654 1.00 70.38 99 MET A C 1
ATOM 782 O O . MET A 1 99 ? -35.408 11.700 36.750 1.00 70.38 99 MET A O 1
ATOM 786 N N . GLU A 1 100 ? -35.367 12.935 34.872 1.00 71.31 100 GLU A N 1
ATOM 787 C CA . GLU A 1 100 ? -36.527 13.775 35.191 1.00 71.31 100 GLU A CA 1
ATOM 788 C C . GLU A 1 100 ? -37.791 12.920 35.363 1.00 71.31 100 GLU A C 1
ATOM 790 O O . GLU A 1 100 ? -38.428 12.973 36.412 1.00 71.31 100 GLU A O 1
ATOM 795 N N . HIS A 1 101 ? -38.062 11.999 34.430 1.00 69.75 101 HIS A N 1
ATOM 796 C CA . HIS A 1 101 ? -39.176 11.054 34.546 1.00 69.75 101 HIS A CA 1
ATOM 797 C C . HIS A 1 101 ? -39.098 10.164 35.801 1.00 69.75 101 HIS A C 1
ATOM 799 O O . HIS A 1 101 ? -40.114 9.901 36.444 1.00 69.75 101 HIS A O 1
ATOM 805 N N . VAL A 1 102 ? -37.908 9.678 36.173 1.00 68.12 102 VAL A N 1
ATOM 806 C CA . VAL A 1 102 ? -37.717 8.851 37.379 1.00 68.12 102 VAL A CA 1
ATOM 807 C C . VAL A 1 102 ? -37.907 9.677 38.655 1.00 68.12 102 VAL A C 1
ATOM 809 O O . VAL A 1 102 ? -38.518 9.184 39.606 1.00 68.12 102 VAL A O 1
ATOM 812 N N . LEU A 1 103 ? -37.427 10.923 38.672 1.00 67.94 103 LEU A N 1
ATOM 813 C CA . LEU A 1 103 ? -37.588 11.851 39.793 1.00 67.94 103 LEU A CA 1
ATOM 814 C C . LEU A 1 103 ? -39.055 12.263 39.986 1.00 67.94 103 LEU A C 1
ATOM 816 O O . LEU A 1 103 ? -39.529 12.294 41.121 1.00 67.94 103 LEU A O 1
ATOM 820 N N . GLU A 1 104 ? -39.788 12.507 38.898 1.00 67.88 104 GLU A N 1
ATOM 821 C CA . GLU A 1 104 ? -41.222 12.821 38.924 1.00 67.88 104 GLU A CA 1
ATOM 822 C C . GLU A 1 104 ? -42.070 11.612 39.331 1.00 67.88 104 GLU A C 1
ATOM 824 O O . GLU A 1 104 ? -42.941 11.718 40.194 1.00 67.88 104 GLU A O 1
ATOM 829 N N . LYS A 1 105 ? -41.796 10.433 38.757 1.00 65.44 105 LYS A N 1
ATOM 830 C CA . LYS A 1 105 ? -42.569 9.208 39.012 1.00 65.44 105 LYS A CA 1
ATOM 831 C C . LYS A 1 105 ? -42.388 8.664 40.429 1.00 65.44 105 LYS A C 1
ATOM 833 O O . LYS A 1 105 ? -43.262 7.941 40.904 1.00 65.44 105 LYS A O 1
ATOM 838 N N . LYS A 1 106 ? -41.255 8.944 41.085 1.00 60.34 106 LYS A N 1
ATOM 839 C CA . LYS A 1 106 ? -40.920 8.374 42.402 1.00 60.34 106 LYS A CA 1
ATOM 840 C C . LYS A 1 106 ? -40.665 9.385 43.518 1.00 60.34 106 LYS A C 1
ATOM 842 O O . LYS A 1 106 ? -40.164 8.969 44.552 1.00 60.34 106 LYS A O 1
ATOM 847 N N . GLY A 1 107 ? -41.051 10.651 43.337 1.00 55.69 107 GLY A N 1
ATOM 848 C CA . GLY A 1 107 ? -41.142 11.663 44.394 1.00 55.69 107 GLY A CA 1
ATOM 849 C C . GLY A 1 107 ? -39.881 11.814 45.257 1.00 55.69 107 GLY A C 1
ATOM 850 O O . GLY A 1 107 ? -39.659 11.066 46.204 1.00 55.69 107 GLY A O 1
ATOM 851 N N . VAL A 1 108 ? -39.101 12.873 45.022 1.00 53.78 108 VAL A N 1
ATOM 852 C CA . VAL A 1 108 ? -37.909 13.238 45.829 1.00 53.78 108 VAL A CA 1
ATOM 853 C C . VAL A 1 108 ? -38.195 13.300 47.347 1.00 53.78 108 VAL A C 1
ATOM 855 O O . VAL A 1 108 ? -37.285 13.140 48.157 1.00 53.78 108 VAL A O 1
ATOM 858 N N . ALA A 1 109 ? -39.459 13.479 47.740 1.00 51.56 109 ALA A N 1
ATOM 859 C CA . ALA A 1 109 ? -39.896 13.628 49.123 1.00 51.56 109 ALA A CA 1
ATOM 860 C C . ALA A 1 109 ? -39.920 12.331 49.964 1.00 51.56 109 ALA A C 1
ATOM 862 O O . ALA A 1 109 ? -39.892 12.435 51.187 1.00 51.56 109 ALA A O 1
ATOM 863 N N . GLU A 1 110 ? -39.946 11.128 49.370 1.00 53.06 110 GLU A N 1
ATOM 864 C CA . GLU A 1 110 ? -40.125 9.878 50.143 1.00 53.06 110 GLU A CA 1
ATOM 865 C C . GLU A 1 110 ? -38.827 9.078 50.393 1.00 53.06 110 GLU A C 1
ATOM 867 O O . GLU A 1 110 ? -38.853 8.024 51.022 1.00 53.06 110 GLU A O 1
ATOM 872 N N . GLY A 1 111 ? -37.664 9.550 49.927 1.00 55.38 111 GLY A N 1
ATOM 873 C CA . GLY A 1 111 ? -36.372 8.903 50.221 1.00 55.38 111 GLY A CA 1
ATOM 874 C C . GLY A 1 111 ? -36.127 7.551 49.523 1.00 55.38 111 GLY A C 1
ATOM 875 O O . GLY A 1 111 ? -35.162 6.863 49.848 1.00 55.38 111 GLY A O 1
ATOM 876 N N . HIS A 1 112 ? -36.946 7.171 48.536 1.00 55.47 112 HIS A N 1
ATOM 877 C CA . HIS A 1 112 ? -36.874 5.874 47.839 1.00 55.47 112 HIS A CA 1
ATOM 878 C C . HIS A 1 112 ? -35.854 5.785 46.681 1.00 55.47 112 HIS A C 1
ATOM 880 O O . HIS A 1 112 ? -35.802 4.763 45.991 1.00 55.47 112 HIS A O 1
ATOM 886 N N . ILE A 1 113 ? -35.031 6.812 46.435 1.00 62.84 113 ILE A N 1
ATOM 887 C CA . ILE A 1 113 ? -34.010 6.770 45.372 1.00 62.84 113 ILE A CA 1
ATOM 888 C C . ILE A 1 113 ? -32.747 6.090 45.913 1.00 62.84 113 ILE A C 1
ATOM 890 O O . ILE A 1 113 ? -31.942 6.706 46.609 1.00 62.84 113 ILE A O 1
ATOM 894 N N . THR A 1 114 ? -32.570 4.809 45.587 1.00 66.94 114 THR A N 1
ATOM 895 C CA . THR A 1 114 ? -31.385 4.025 45.965 1.00 66.94 114 THR A CA 1
ATOM 896 C C . THR A 1 114 ? -30.306 4.054 44.875 1.00 66.94 114 THR A C 1
ATOM 898 O O . THR A 1 114 ? -30.576 4.254 43.687 1.00 66.94 114 THR A O 1
ATOM 901 N N . ARG A 1 115 ? -29.045 3.846 45.271 1.00 62.62 115 ARG A N 1
ATOM 902 C CA . ARG A 1 115 ? -27.877 3.838 44.369 1.00 62.62 115 ARG A CA 1
ATOM 903 C C . ARG A 1 115 ? -27.962 2.722 43.325 1.00 62.62 115 ARG A C 1
ATOM 905 O O . ARG A 1 115 ? -27.462 2.863 42.212 1.00 62.62 115 ARG A O 1
ATOM 912 N N . GLU A 1 116 ? -28.572 1.613 43.705 1.00 65.00 116 GLU A N 1
ATOM 913 C CA . GLU A 1 116 ? -28.770 0.408 42.914 1.00 65.00 116 GLU A CA 1
ATOM 914 C C . GLU A 1 116 ? -29.741 0.687 41.767 1.00 65.00 116 GLU A C 1
ATOM 916 O O . GLU A 1 116 ? -29.431 0.371 40.623 1.00 65.00 116 GLU A O 1
ATOM 921 N N . LEU A 1 117 ? -30.833 1.406 42.051 1.00 67.62 117 LEU A N 1
ATOM 922 C CA . LEU A 1 117 ? -31.796 1.835 41.040 1.00 67.62 117 LEU A CA 1
ATOM 923 C C . LEU A 1 117 ? -31.145 2.764 40.007 1.00 67.62 117 LEU A C 1
ATOM 925 O O . LEU A 1 117 ? -31.307 2.563 38.809 1.00 67.62 117 LEU A O 1
ATOM 929 N N . LEU A 1 118 ? -30.352 3.743 40.457 1.00 70.69 118 LEU A N 1
ATOM 930 C CA . LEU A 1 118 ? -29.614 4.625 39.546 1.00 70.69 118 LEU A CA 1
ATOM 931 C C . LEU A 1 118 ? -28.604 3.852 38.690 1.00 70.69 118 LEU A C 1
ATOM 933 O O . LEU A 1 118 ? -28.439 4.140 37.507 1.00 70.69 118 LEU A O 1
ATOM 937 N N . ARG A 1 119 ? -27.917 2.865 39.275 1.00 70.12 119 ARG A N 1
ATOM 938 C CA . ARG A 1 119 ? -26.926 2.054 38.562 1.00 70.12 119 ARG A CA 1
ATOM 939 C C . ARG A 1 119 ? -27.575 1.183 37.485 1.00 70.12 119 ARG A C 1
ATOM 941 O O . ARG A 1 119 ? -27.005 1.074 36.399 1.00 70.12 119 ARG A O 1
ATOM 948 N N . ASP A 1 120 ? -28.717 0.574 37.777 1.00 74.94 120 ASP A N 1
ATOM 949 C CA . ASP A 1 120 ? -29.430 -0.265 36.814 1.00 74.94 120 ASP A CA 1
ATOM 950 C C . ASP A 1 120 ? -30.031 0.578 35.681 1.00 74.94 120 ASP A C 1
ATOM 952 O O . ASP A 1 120 ? -29.923 0.199 34.513 1.00 74.94 120 ASP A O 1
ATOM 956 N N . GLU A 1 121 ? -30.514 1.785 35.985 1.00 72.19 121 GLU A N 1
ATOM 957 C CA . GLU A 1 121 ? -31.060 2.681 34.964 1.00 72.19 121 GLU A CA 1
ATOM 958 C C . GLU A 1 121 ? -29.970 3.268 34.049 1.00 72.19 121 GLU A C 1
ATOM 960 O O . GLU A 1 121 ? -30.151 3.330 32.833 1.00 72.19 121 GLU A O 1
ATOM 965 N N . ILE A 1 122 ? -28.791 3.607 34.591 1.00 73.12 122 ILE A N 1
ATOM 966 C CA . ILE A 1 122 ? -27.624 4.020 33.786 1.00 73.12 122 ILE A CA 1
ATOM 967 C C . ILE A 1 122 ? -27.177 2.890 32.850 1.00 73.12 122 ILE A C 1
ATOM 969 O O . ILE A 1 122 ? -26.829 3.145 31.699 1.00 73.12 122 ILE A O 1
ATOM 973 N N . ARG A 1 123 ? -27.181 1.634 33.313 1.00 72.88 123 ARG A N 1
ATOM 974 C CA . ARG A 1 123 ? -26.816 0.483 32.470 1.00 72.88 123 ARG A CA 1
ATOM 975 C C . ARG A 1 123 ? -27.814 0.265 31.340 1.00 72.88 123 ARG A C 1
ATOM 977 O O . ARG A 1 123 ? -27.382 0.087 30.207 1.00 72.88 123 ARG A O 1
ATOM 984 N N . SER A 1 124 ? -29.107 0.344 31.651 1.00 74.25 124 SER A N 1
ATOM 985 C CA . SER A 1 124 ? -30.198 0.260 30.674 1.00 74.25 124 SER A CA 1
ATOM 986 C C . SER A 1 124 ? -30.064 1.332 29.583 1.00 74.25 124 SER A C 1
ATOM 988 O O . SER A 1 124 ? -30.139 1.032 28.394 1.00 74.25 124 SER A O 1
ATOM 990 N N . LEU A 1 125 ? -29.729 2.566 29.973 1.00 69.12 125 LEU A N 1
ATOM 991 C CA . LEU A 1 125 ? -29.472 3.666 29.040 1.00 69.12 125 LEU A CA 1
ATOM 992 C C . LEU A 1 125 ? -28.258 3.427 28.135 1.00 69.12 125 LEU A C 1
ATOM 994 O O . LEU A 1 125 ? -28.309 3.709 26.940 1.00 69.12 125 LEU A O 1
ATOM 998 N N . LEU A 1 126 ? -27.160 2.905 28.683 1.00 68.88 126 LEU A N 1
ATOM 999 C CA . LEU A 1 126 ? -25.958 2.609 27.898 1.00 68.88 126 LEU A CA 1
ATOM 1000 C C . LEU A 1 126 ? -26.183 1.471 26.887 1.00 68.88 126 LEU A C 1
ATOM 1002 O O . LEU A 1 126 ? -25.561 1.478 25.821 1.00 68.88 126 LEU A O 1
ATOM 1006 N N . ASP A 1 127 ? -27.070 0.525 27.206 1.00 70.19 127 ASP A N 1
ATOM 1007 C CA . ASP A 1 127 ? -27.476 -0.556 26.302 1.00 70.19 127 ASP A CA 1
ATOM 1008 C C . ASP A 1 127 ? -28.394 -0.042 25.180 1.00 70.19 127 ASP A C 1
ATOM 1010 O O . ASP A 1 127 ? -28.138 -0.325 24.010 1.00 70.19 127 ASP A O 1
ATOM 1014 N N . GLU A 1 128 ? -29.411 0.770 25.497 1.00 66.31 128 GLU A N 1
ATOM 1015 C CA . GLU A 1 128 ? -30.334 1.350 24.503 1.00 66.31 128 GLU A CA 1
ATOM 1016 C C . GLU A 1 128 ? -29.634 2.285 23.502 1.00 66.31 128 GLU A C 1
ATOM 1018 O O . GLU A 1 128 ? -29.979 2.296 22.320 1.00 66.31 128 GLU A O 1
ATOM 1023 N N . VAL A 1 129 ? -28.629 3.053 23.943 1.00 65.81 129 VAL A N 1
ATOM 1024 C CA . VAL A 1 129 ? -27.849 3.956 23.070 1.00 65.81 129 VAL A CA 1
ATOM 1025 C C . VAL A 1 129 ? -26.773 3.190 22.272 1.00 65.81 129 VAL A C 1
ATOM 1027 O O . VAL A 1 129 ? -26.049 3.770 21.466 1.00 65.81 129 VAL A O 1
ATOM 1030 N N . GLY A 1 130 ? -26.666 1.867 22.446 1.00 62.19 130 GLY A N 1
ATOM 1031 C CA . GLY A 1 130 ? -25.744 1.014 21.689 1.00 62.19 130 GLY A CA 1
ATOM 1032 C C . GLY A 1 130 ? -24.267 1.180 22.064 1.00 62.19 130 GLY A C 1
ATOM 1033 O O . GLY A 1 130 ? -23.394 0.638 21.386 1.00 62.19 130 GLY A O 1
ATOM 1034 N N . LEU A 1 131 ? -23.966 1.890 23.157 1.00 58.12 131 LEU A N 1
ATOM 1035 C CA . LEU A 1 131 ? -22.597 2.131 23.635 1.00 58.12 131 LEU A CA 1
ATOM 1036 C C . LEU A 1 131 ? -21.991 0.917 24.347 1.00 58.12 131 LEU A C 1
ATOM 1038 O O . LEU A 1 131 ? -20.781 0.864 24.559 1.00 58.12 131 LEU A O 1
ATOM 1042 N N . GLN A 1 132 ? -22.811 -0.079 24.682 1.00 53.84 132 GLN A N 1
ATOM 1043 C CA . GLN A 1 132 ? -22.365 -1.362 25.227 1.00 53.84 132 GLN A CA 1
ATOM 1044 C C . GLN A 1 132 ? -22.065 -2.422 24.170 1.00 53.84 132 GLN A C 1
ATOM 1046 O O . GLN A 1 132 ? -21.804 -3.572 24.531 1.00 53.84 132 GLN A O 1
ATOM 1051 N N . GLN A 1 133 ? -22.003 -2.066 22.879 1.00 51.78 133 GLN A N 1
ATOM 1052 C CA . GLN A 1 133 ? -21.271 -2.900 21.930 1.00 51.78 133 GLN A CA 1
ATOM 1053 C C . GLN A 1 133 ? -19.788 -2.888 22.316 1.00 51.78 133 GLN A C 1
ATOM 1055 O O . GLN A 1 133 ? -18.953 -2.199 21.733 1.00 51.78 133 GLN A O 1
ATOM 1060 N N . ARG A 1 134 ? -19.448 -3.725 23.303 1.00 47.19 134 ARG A N 1
ATOM 1061 C CA . ARG A 1 134 ? -18.159 -4.385 23.366 1.00 47.19 134 ARG A CA 1
ATOM 1062 C C . ARG A 1 134 ? -17.969 -4.952 21.979 1.00 47.19 134 ARG A C 1
ATOM 1064 O O . ARG A 1 134 ? -18.633 -5.919 21.608 1.00 47.19 134 ARG A O 1
ATOM 1071 N N . LEU A 1 135 ? -17.092 -4.314 21.214 1.00 42.22 135 LEU A N 1
ATOM 1072 C CA . LEU A 1 135 ? -16.476 -4.928 20.063 1.00 42.22 135 LEU A CA 1
ATOM 1073 C C . LEU A 1 135 ? -16.022 -6.302 20.557 1.00 42.22 135 LEU A C 1
ATOM 1075 O O . LEU A 1 135 ? -15.029 -6.412 21.278 1.00 42.22 135 LEU A O 1
ATOM 1079 N N . SER A 1 136 ? -16.771 -7.353 20.213 1.00 43.25 136 SER A N 1
ATOM 1080 C CA . SER A 1 136 ? -16.172 -8.668 20.085 1.00 43.25 136 SER A CA 1
ATOM 1081 C C . SER A 1 136 ? -15.222 -8.506 18.920 1.00 43.25 136 SER A C 1
ATOM 1083 O O . SER A 1 136 ? -15.544 -8.779 17.766 1.00 43.25 136 SER A O 1
ATOM 1085 N N . ILE A 1 137 ? -14.042 -7.978 19.238 1.00 40.50 137 ILE A N 1
ATOM 1086 C CA . ILE A 1 137 ? -12.842 -8.274 18.498 1.00 40.50 137 ILE A CA 1
ATOM 1087 C C . ILE A 1 137 ? -12.734 -9.778 18.693 1.00 40.50 137 ILE A C 1
ATOM 1089 O O . ILE A 1 137 ? -12.170 -10.254 19.675 1.00 40.50 137 ILE A O 1
ATOM 1093 N N . ASN A 1 138 ? -13.379 -10.533 17.799 1.00 39.94 138 ASN A N 1
ATOM 1094 C CA . ASN A 1 138 ? -12.955 -11.886 17.521 1.00 39.94 138 ASN A CA 1
ATOM 1095 C C . ASN A 1 138 ? -11.456 -11.738 17.354 1.00 39.94 138 ASN A C 1
ATOM 1097 O O . ASN A 1 138 ? -11.014 -11.022 16.451 1.00 39.94 138 ASN A O 1
ATOM 1101 N N . ALA A 1 139 ? -10.710 -12.273 18.315 1.00 38.88 139 ALA A N 1
ATOM 1102 C CA . ALA A 1 139 ? -9.272 -12.280 18.283 1.00 38.88 139 ALA A CA 1
ATOM 1103 C C . ALA A 1 139 ? -8.901 -13.081 17.038 1.00 38.88 139 ALA A C 1
ATOM 1105 O O . ALA A 1 139 ? -8.758 -14.300 17.069 1.00 38.88 139 ALA A O 1
ATOM 1106 N N . VAL A 1 140 ? -8.816 -12.383 15.908 1.00 41.91 140 VAL A N 1
ATOM 1107 C CA . VAL A 1 140 ? -7.993 -12.799 14.796 1.00 41.91 140 VAL A CA 1
ATOM 1108 C C . VAL A 1 140 ? -6.635 -12.903 15.448 1.00 41.91 140 VAL A C 1
ATOM 1110 O O . VAL A 1 140 ? -6.077 -11.892 15.876 1.00 41.91 140 VAL A O 1
ATOM 1113 N N . VAL A 1 141 ? -6.187 -14.142 15.641 1.00 43.00 141 VAL A N 1
ATOM 1114 C CA . VAL A 1 141 ? -4.818 -14.452 16.034 1.00 43.00 141 VAL A CA 1
ATOM 1115 C C . VAL A 1 141 ? -3.947 -13.512 15.209 1.00 43.00 141 VAL A C 1
ATOM 1117 O O . VAL A 1 141 ? -4.000 -13.605 13.977 1.00 43.00 141 VAL A O 1
ATOM 1120 N N . PRO A 1 142 ? -3.249 -12.543 15.829 1.00 41.97 142 PRO A N 1
ATOM 1121 C CA . PRO A 1 142 ? -2.426 -11.634 15.066 1.00 41.97 142 PRO A CA 1
ATOM 1122 C C . PRO A 1 142 ? -1.461 -12.515 14.287 1.00 41.97 142 PRO A C 1
ATOM 1124 O O . PRO A 1 142 ? -0.773 -13.351 14.880 1.00 41.97 142 PRO A O 1
ATOM 1127 N N . ALA A 1 143 ? -1.431 -12.361 12.962 1.00 50.31 143 ALA A N 1
ATOM 1128 C CA . ALA A 1 143 ? -0.272 -12.804 12.207 1.00 50.31 143 ALA A CA 1
ATOM 1129 C C . ALA A 1 143 ? 0.963 -12.301 12.973 1.00 50.31 143 ALA A C 1
ATOM 1131 O O . ALA A 1 143 ? 0.903 -11.172 13.477 1.00 50.31 143 ALA A O 1
ATOM 1132 N N . PRO A 1 144 ? 2.011 -13.128 13.144 1.00 48.88 144 PRO A N 1
ATOM 1133 C CA . PRO A 1 144 ? 3.149 -12.789 13.985 1.00 48.88 144 PRO A CA 1
ATOM 1134 C C . PRO A 1 144 ? 3.590 -11.372 13.648 1.00 48.88 144 PRO A C 1
ATOM 1136 O O . PRO A 1 144 ? 3.968 -11.082 12.512 1.00 48.88 144 PRO A O 1
ATOM 1139 N N . VAL A 1 145 ? 3.414 -10.477 14.623 1.00 47.50 145 VAL A N 1
ATOM 1140 C CA . VAL A 1 145 ? 3.759 -9.066 14.489 1.00 47.50 145 VAL A CA 1
ATOM 1141 C C . VAL A 1 145 ? 5.214 -9.054 14.030 1.00 47.50 145 VAL A C 1
ATOM 1143 O O . VAL A 1 145 ? 6.022 -9.714 14.692 1.00 47.50 145 VAL A O 1
ATOM 1146 N N . PRO A 1 146 ? 5.572 -8.404 12.906 1.00 54.56 146 PRO A N 1
ATOM 1147 C CA . PRO A 1 146 ? 6.961 -8.352 12.490 1.00 54.56 146 PRO A CA 1
ATOM 1148 C C . PRO A 1 146 ? 7.742 -7.754 13.654 1.00 54.56 146 PRO A C 1
ATOM 1150 O O . PRO A 1 146 ? 7.500 -6.608 14.046 1.00 54.56 146 PRO A O 1
ATOM 1153 N N . VAL A 1 147 ? 8.600 -8.564 14.272 1.00 58.94 147 VAL A N 1
ATOM 1154 C CA . VAL A 1 147 ? 9.430 -8.130 15.389 1.00 58.94 147 VAL A CA 1
ATOM 1155 C C . VAL A 1 147 ? 10.438 -7.166 14.784 1.00 58.94 147 VAL A C 1
ATOM 1157 O O . VAL A 1 147 ? 11.442 -7.580 14.211 1.00 58.94 147 VAL A O 1
ATOM 1160 N N . HIS A 1 148 ? 10.122 -5.874 14.825 1.00 61.97 148 HIS A N 1
ATOM 1161 C CA . HIS A 1 148 ? 11.044 -4.839 14.389 1.00 61.97 148 HIS A CA 1
ATOM 1162 C C . HIS A 1 148 ? 12.161 -4.798 15.423 1.00 61.97 148 HIS A C 1
ATOM 1164 O O . HIS A 1 148 ? 11.954 -4.430 16.580 1.00 61.97 148 HIS A O 1
ATOM 1170 N N . GLN A 1 149 ? 13.335 -5.269 15.020 1.00 73.50 149 GLN A N 1
ATOM 1171 C CA . GLN A 1 149 ? 14.512 -5.240 15.863 1.00 73.50 149 GLN A CA 1
ATOM 1172 C C . GLN A 1 149 ? 15.063 -3.813 15.851 1.00 73.50 149 GLN A C 1
ATOM 1174 O O . GLN A 1 149 ? 15.540 -3.331 14.829 1.00 73.50 149 GLN A O 1
ATOM 1179 N N . TYR A 1 150 ? 14.951 -3.127 16.986 1.00 82.50 150 TYR A N 1
ATOM 1180 C CA . TYR A 1 150 ? 15.491 -1.783 17.152 1.00 82.50 150 TYR A CA 1
ATOM 1181 C C . TYR A 1 150 ? 16.910 -1.838 17.709 1.00 82.50 150 TYR A C 1
ATOM 1183 O O . TYR A 1 150 ? 17.250 -2.687 18.537 1.00 82.50 150 TYR A O 1
ATOM 1191 N N . HIS A 1 151 ? 17.732 -0.895 17.270 1.00 84.19 151 HIS A N 1
ATOM 1192 C CA . HIS A 1 151 ? 19.110 -0.722 17.698 1.00 84.19 151 HIS A CA 1
ATOM 1193 C C . HIS A 1 151 ? 19.254 0.603 18.443 1.00 84.19 151 HIS A C 1
ATOM 1195 O O . HIS A 1 151 ? 18.605 1.587 18.099 1.00 84.19 151 HIS A O 1
ATOM 1201 N N . VAL A 1 152 ? 20.112 0.637 19.462 1.00 86.75 152 VAL A N 1
ATOM 1202 C CA . VAL A 1 152 ? 20.405 1.861 20.214 1.00 86.75 152 VAL A CA 1
ATOM 1203 C C . VAL A 1 152 ? 21.860 2.231 19.987 1.00 86.75 152 VAL A C 1
ATOM 1205 O O . VAL A 1 152 ? 22.767 1.483 20.349 1.00 86.75 152 VAL A O 1
ATOM 1208 N N . TRP A 1 153 ? 22.081 3.385 19.371 1.00 88.06 153 TRP A N 1
ATOM 1209 C CA . TRP A 1 153 ? 23.395 3.996 19.201 1.00 88.06 153 TRP A CA 1
ATOM 1210 C C . TRP A 1 153 ? 23.228 5.520 19.167 1.00 88.06 153 TRP A C 1
ATOM 1212 O O . TRP A 1 153 ? 22.134 6.025 18.940 1.00 88.06 153 TRP A O 1
ATOM 1222 N N . GLY A 1 154 ? 24.265 6.274 19.544 1.00 80.38 154 GLY A N 1
ATOM 1223 C CA . GLY A 1 154 ? 24.174 7.743 19.624 1.00 80.38 154 GLY A CA 1
ATOM 1224 C C . GLY A 1 154 ? 23.092 8.284 20.580 1.00 80.38 154 GLY A C 1
ATOM 1225 O O . GLY A 1 154 ? 22.672 9.427 20.431 1.00 80.38 154 GLY A O 1
ATOM 1226 N N . GLY A 1 155 ? 22.612 7.471 21.533 1.00 83.38 155 GLY A N 1
ATOM 1227 C CA . GLY A 1 155 ? 21.535 7.841 22.462 1.00 83.38 155 GLY A CA 1
ATOM 1228 C C . GLY A 1 155 ? 20.129 7.884 21.846 1.00 83.38 155 GLY A C 1
ATOM 1229 O O . GLY A 1 155 ? 19.211 8.384 22.493 1.00 83.38 155 GLY A O 1
ATOM 1230 N N . LYS A 1 156 ? 19.943 7.376 20.621 1.00 85.00 156 LYS A N 1
ATOM 1231 C CA . LYS A 1 156 ? 18.655 7.322 19.916 1.00 85.00 156 LYS A CA 1
ATOM 1232 C C . LYS A 1 156 ? 18.295 5.882 19.534 1.00 85.00 156 LYS A C 1
ATOM 1234 O O . LYS A 1 156 ? 19.144 4.990 19.523 1.00 85.00 156 LYS A O 1
ATOM 1239 N N . PHE A 1 157 ? 17.013 5.665 19.249 1.00 86.44 157 PHE A N 1
ATOM 1240 C CA . PHE A 1 157 ? 16.516 4.416 18.676 1.00 86.44 157 PHE A CA 1
ATOM 1241 C C . PHE A 1 157 ? 16.624 4.467 17.158 1.00 86.44 157 PHE A C 1
ATOM 1243 O O . PHE A 1 157 ? 16.230 5.458 16.545 1.00 86.44 157 PHE A O 1
ATOM 1250 N N . HIS A 1 158 ? 17.112 3.379 16.578 1.00 87.12 158 HIS A N 1
ATOM 1251 C CA . HIS A 1 158 ? 17.351 3.240 15.153 1.00 87.12 158 HIS A CA 1
ATOM 1252 C C . HIS A 1 158 ? 16.781 1.932 14.628 1.00 87.12 158 HIS A C 1
ATOM 1254 O O . HIS A 1 158 ? 16.792 0.909 15.317 1.00 87.12 158 HIS A O 1
ATOM 1260 N N . VAL A 1 159 ? 16.317 1.955 13.382 1.00 87.38 159 VAL A N 1
ATOM 1261 C CA . VAL A 1 159 ? 15.769 0.762 12.708 1.00 87.38 159 VAL A CA 1
ATOM 1262 C C . VAL A 1 159 ? 16.868 -0.070 12.032 1.00 87.38 159 VAL A C 1
ATOM 1264 O O . VAL A 1 159 ? 16.618 -1.171 11.552 1.00 87.38 159 VAL A O 1
ATOM 1267 N N . LEU A 1 160 ? 18.099 0.448 12.000 1.00 88.44 160 LEU A N 1
ATOM 1268 C CA . LEU A 1 160 ? 19.264 -0.215 11.428 1.00 88.44 160 LEU A CA 1
ATOM 1269 C C . LEU A 1 160 ? 20.416 -0.305 12.437 1.00 88.44 160 LEU A C 1
ATOM 1271 O O . LEU A 1 160 ? 20.614 0.605 13.254 1.00 88.44 160 LEU A O 1
ATOM 1275 N N . PRO A 1 161 ? 21.220 -1.381 12.375 1.00 88.19 161 PRO A N 1
ATOM 1276 C CA . PRO A 1 161 ? 22.450 -1.467 13.141 1.00 88.19 161 PRO A CA 1
ATOM 1277 C C . PRO A 1 161 ? 23.450 -0.414 12.654 1.00 88.19 161 PRO A C 1
ATOM 1279 O O . PRO A 1 161 ? 23.510 -0.091 11.467 1.00 88.19 161 PRO A O 1
ATOM 1282 N N . ARG A 1 162 ? 24.298 0.068 13.566 1.00 86.94 162 ARG A N 1
ATOM 1283 C CA . ARG A 1 162 ? 25.327 1.081 13.277 1.00 86.94 162 ARG A CA 1
ATOM 1284 C C . ARG A 1 162 ? 26.224 0.706 12.086 1.00 86.94 162 ARG A C 1
ATOM 1286 O O . ARG A 1 162 ? 26.550 1.547 11.245 1.00 86.94 162 ARG A O 1
ATOM 1293 N N . GLU A 1 163 ? 26.547 -0.581 11.978 1.00 87.00 163 GLU A N 1
ATOM 1294 C CA . GLU A 1 163 ? 27.434 -1.157 10.957 1.00 87.00 163 GLU A CA 1
ATOM 1295 C C . GLU A 1 163 ? 26.768 -1.380 9.589 1.00 87.00 163 GLU A C 1
ATOM 1297 O O . GLU A 1 163 ? 27.413 -1.861 8.661 1.00 87.00 163 GLU A O 1
ATOM 1302 N N . PHE A 1 164 ? 25.487 -1.030 9.428 1.00 88.88 164 PHE A N 1
ATOM 1303 C CA . PHE A 1 164 ? 24.756 -1.218 8.174 1.00 88.88 164 PHE A CA 1
ATOM 1304 C C . PHE A 1 164 ? 25.477 -0.582 6.975 1.00 88.88 164 PHE A C 1
ATOM 1306 O O . PHE A 1 164 ? 25.944 0.556 7.059 1.00 88.88 164 PHE A O 1
ATOM 1313 N N . SER A 1 165 ? 25.504 -1.276 5.840 1.00 89.19 165 SER A N 1
ATOM 1314 C CA . SER A 1 165 ? 25.994 -0.755 4.566 1.00 89.19 165 SER A CA 1
ATOM 1315 C C . S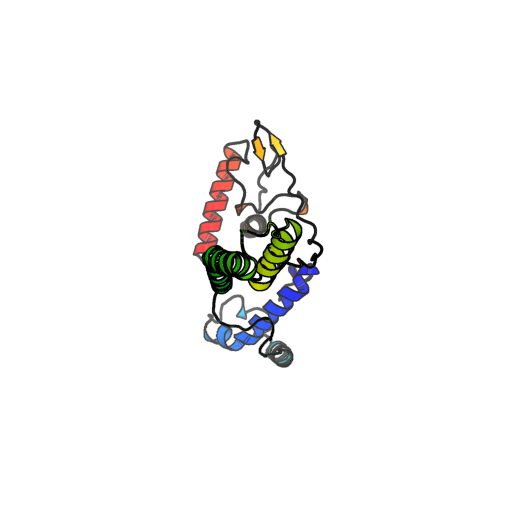ER A 1 165 ? 25.002 -1.057 3.445 1.00 89.19 165 SER A C 1
ATOM 1317 O O . SER A 1 165 ? 24.351 -2.103 3.420 1.00 89.19 165 SER A O 1
ATOM 1319 N N . PHE A 1 166 ? 24.877 -0.116 2.509 1.00 89.44 166 PHE A N 1
ATOM 1320 C CA . PHE A 1 166 ? 24.077 -0.341 1.313 1.00 89.44 166 PHE A CA 1
ATOM 1321 C C . PHE A 1 166 ? 24.783 -1.365 0.417 1.00 89.44 166 PHE A C 1
ATOM 1323 O O . PHE A 1 166 ? 25.985 -1.233 0.172 1.00 89.44 166 PHE A O 1
ATOM 1330 N N . PRO A 1 167 ? 24.064 -2.380 -0.084 1.00 90.06 167 PRO A N 1
ATOM 1331 C CA . PRO A 1 167 ? 24.654 -3.356 -0.982 1.00 90.06 167 PRO A CA 1
ATOM 1332 C C . PRO A 1 167 ? 24.910 -2.724 -2.358 1.00 90.06 167 PRO A C 1
ATOM 1334 O O . PRO A 1 167 ? 24.122 -1.909 -2.838 1.00 90.06 167 PRO A O 1
ATOM 1337 N N . SER A 1 168 ? 26.002 -3.124 -3.010 1.00 88.56 168 SER A N 1
ATOM 1338 C CA . SER A 1 168 ? 26.275 -2.760 -4.404 1.00 88.56 168 SER A CA 1
ATOM 1339 C C . SER A 1 168 ? 25.491 -3.702 -5.318 1.00 88.56 168 SER A C 1
ATOM 1341 O O . SER A 1 168 ? 25.889 -4.845 -5.532 1.00 88.56 168 SER A O 1
ATOM 1343 N N . ILE A 1 169 ? 24.322 -3.250 -5.771 1.00 88.50 169 ILE A N 1
ATOM 1344 C CA . ILE A 1 169 ? 23.381 -4.032 -6.582 1.00 88.50 169 ILE A CA 1
ATOM 1345 C C . ILE A 1 169 ? 22.853 -3.211 -7.752 1.00 88.50 169 ILE A C 1
ATOM 1347 O O . ILE A 1 169 ? 22.976 -1.987 -7.783 1.00 88.50 169 ILE A O 1
ATOM 1351 N N . ASP A 1 170 ? 22.251 -3.903 -8.713 1.00 87.06 170 ASP A N 1
ATOM 1352 C CA . ASP A 1 170 ? 21.595 -3.285 -9.855 1.00 87.06 170 ASP A CA 1
ATOM 1353 C C . ASP A 1 170 ? 20.294 -2.543 -9.453 1.00 87.06 170 ASP A C 1
ATOM 1355 O O . ASP A 1 170 ? 19.733 -2.790 -8.376 1.00 87.06 170 ASP A O 1
ATOM 1359 N N . PRO A 1 171 ? 19.769 -1.646 -10.313 1.00 84.50 171 PRO A N 1
ATOM 1360 C CA . PRO A 1 171 ? 18.575 -0.853 -10.009 1.00 84.50 171 PRO A CA 1
ATOM 1361 C C . PRO A 1 171 ? 17.312 -1.667 -9.695 1.00 84.50 171 PRO A C 1
ATOM 1363 O O . PRO A 1 171 ? 16.487 -1.217 -8.897 1.00 84.50 171 PRO A O 1
ATOM 1366 N N . LEU A 1 172 ? 17.145 -2.861 -10.279 1.00 82.44 172 LEU A N 1
ATOM 1367 C CA . LEU A 1 172 ? 15.998 -3.725 -9.984 1.00 82.44 172 LEU A CA 1
ATOM 1368 C C . LEU A 1 172 ? 16.128 -4.317 -8.576 1.00 82.44 172 LEU A C 1
ATOM 1370 O O . LEU A 1 172 ? 15.160 -4.309 -7.813 1.00 82.44 172 LEU A O 1
ATOM 1374 N N . GLY A 1 173 ? 17.324 -4.771 -8.200 1.00 84.69 173 GLY A N 1
ATOM 1375 C CA . GLY A 1 173 ? 17.615 -5.188 -6.829 1.00 84.69 173 GLY A CA 1
ATOM 1376 C C . GLY A 1 173 ? 17.383 -4.058 -5.820 1.00 84.69 173 GLY A C 1
ATOM 1377 O O . GLY A 1 173 ? 16.747 -4.267 -4.784 1.00 84.69 173 GLY A O 1
ATOM 1378 N N . ALA A 1 174 ? 17.829 -2.841 -6.145 1.00 88.38 174 ALA A N 1
ATOM 1379 C CA . ALA A 1 174 ? 17.588 -1.661 -5.320 1.00 88.38 174 ALA A CA 1
ATOM 1380 C C . ALA A 1 174 ? 16.086 -1.378 -5.160 1.00 88.38 174 ALA A C 1
ATOM 1382 O O . ALA A 1 174 ? 15.633 -1.101 -4.049 1.00 88.38 174 ALA A O 1
ATOM 1383 N N . TRP A 1 175 ? 15.299 -1.516 -6.235 1.00 85.56 175 TRP A N 1
ATOM 1384 C CA . TRP A 1 175 ? 13.841 -1.350 -6.207 1.00 85.56 175 TRP A CA 1
ATOM 1385 C C . TRP A 1 175 ? 13.169 -2.365 -5.284 1.00 85.56 175 TRP A C 1
ATOM 1387 O O . TRP A 1 175 ? 12.285 -2.017 -4.501 1.00 85.56 175 TRP A O 1
ATOM 1397 N N . MET A 1 176 ? 13.611 -3.622 -5.325 1.00 86.94 176 MET A N 1
ATOM 1398 C CA . MET A 1 176 ? 13.096 -4.651 -4.425 1.00 86.94 176 MET A CA 1
ATOM 1399 C C . MET A 1 176 ? 13.392 -4.318 -2.955 1.00 86.94 176 MET A C 1
ATOM 1401 O O . MET A 1 176 ? 12.483 -4.364 -2.127 1.00 86.94 176 MET A O 1
ATOM 1405 N N . LEU A 1 177 ? 14.623 -3.921 -2.622 1.00 89.88 177 LEU A N 1
ATOM 1406 C CA . LEU A 1 177 ? 14.979 -3.539 -1.247 1.00 89.88 177 LEU A CA 1
ATOM 1407 C C . LEU A 1 177 ? 14.256 -2.266 -0.781 1.00 89.88 177 LEU A C 1
ATOM 1409 O O . LEU A 1 177 ? 13.915 -2.144 0.397 1.00 89.88 177 LEU A O 1
ATOM 1413 N N . TRP A 1 178 ? 13.963 -1.345 -1.700 1.00 91.56 178 TRP A N 1
ATOM 1414 C CA . TRP A 1 178 ? 13.221 -0.120 -1.408 1.00 91.56 178 TRP A CA 1
ATOM 1415 C C . TRP A 1 178 ? 11.841 -0.386 -0.811 1.00 91.56 178 TRP A C 1
ATOM 1417 O O . TRP A 1 178 ? 11.452 0.271 0.157 1.00 91.56 178 TRP A O 1
ATOM 1427 N N . TRP A 1 179 ? 11.130 -1.377 -1.351 1.00 85.94 179 TRP A N 1
ATOM 1428 C CA . TRP A 1 179 ? 9.762 -1.703 -0.949 1.00 85.94 179 TRP A CA 1
ATOM 1429 C C . TRP A 1 179 ? 9.657 -2.843 0.059 1.00 85.94 179 TRP A C 1
ATOM 1431 O O . TRP A 1 179 ? 8.729 -2.842 0.865 1.00 85.94 179 TRP A O 1
ATOM 1441 N N . PHE A 1 180 ? 10.587 -3.798 0.035 1.00 83.94 180 PHE A N 1
ATOM 1442 C CA . PHE A 1 180 ? 10.470 -5.033 0.816 1.00 83.94 180 PHE A CA 1
ATOM 1443 C C . PHE A 1 180 ? 11.556 -5.202 1.881 1.00 83.94 180 PHE A C 1
ATOM 1445 O O . PHE A 1 180 ? 11.413 -6.050 2.759 1.00 83.94 180 PHE A O 1
ATOM 1452 N N . GLY A 1 181 ? 12.622 -4.400 1.834 1.00 87.31 181 GLY A N 1
ATOM 1453 C CA . GLY A 1 181 ? 13.747 -4.530 2.755 1.00 87.31 181 GLY A CA 1
ATOM 1454 C C . GLY A 1 181 ? 14.485 -5.855 2.578 1.00 87.31 181 GLY A C 1
ATOM 1455 O O . GLY A 1 181 ? 14.450 -6.471 1.511 1.00 87.31 181 GLY A O 1
ATOM 1456 N N . ASN A 1 182 ? 15.161 -6.303 3.636 1.00 86.12 182 ASN A N 1
ATOM 1457 C CA . ASN A 1 182 ? 15.854 -7.588 3.660 1.00 86.12 182 ASN A CA 1
ATOM 1458 C C . ASN A 1 182 ? 15.397 -8.425 4.866 1.00 86.12 182 ASN A C 1
ATOM 1460 O O . ASN A 1 182 ? 15.972 -8.293 5.950 1.00 86.12 182 ASN A O 1
ATOM 1464 N N . PRO A 1 183 ? 14.423 -9.336 4.681 1.00 76.19 183 PRO A N 1
ATOM 1465 C CA . PRO A 1 183 ? 13.892 -10.162 5.764 1.00 76.19 183 PRO A CA 1
ATOM 1466 C C . PRO A 1 183 ? 14.936 -11.072 6.416 1.0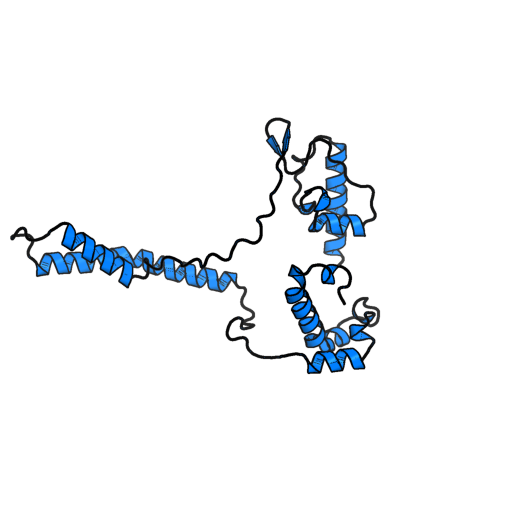0 76.19 183 PRO A C 1
ATOM 1468 O O . PRO A 1 183 ? 14.853 -11.342 7.606 1.00 76.19 183 PRO A O 1
ATOM 1471 N N . LYS A 1 184 ? 15.950 -11.529 5.665 1.00 76.81 184 LYS A N 1
ATOM 1472 C CA . LYS A 1 184 ? 17.005 -12.398 6.216 1.00 76.81 184 LYS A CA 1
ATOM 1473 C C . LYS A 1 184 ? 17.898 -11.672 7.220 1.00 76.81 184 LYS A C 1
ATOM 1475 O O . LYS A 1 184 ? 18.462 -12.314 8.096 1.00 76.81 184 LYS A O 1
ATOM 1480 N N . LEU A 1 185 ? 18.047 -10.358 7.059 1.00 81.25 185 LEU A N 1
ATOM 1481 C CA . LEU A 1 185 ? 18.859 -9.504 7.926 1.00 81.25 185 LEU A CA 1
ATOM 1482 C C . LEU A 1 185 ? 18.002 -8.628 8.853 1.00 81.25 185 LEU A C 1
ATOM 1484 O O . LEU A 1 185 ? 18.550 -7.776 9.543 1.00 81.25 185 LEU A O 1
ATOM 1488 N N . ASN A 1 186 ? 16.676 -8.824 8.867 1.00 80.00 186 ASN A N 1
ATOM 1489 C CA . ASN A 1 186 ? 15.707 -7.975 9.567 1.00 80.00 186 ASN A CA 1
ATOM 1490 C C . ASN A 1 186 ? 15.801 -6.482 9.205 1.00 80.00 186 ASN A C 1
ATOM 1492 O O . ASN A 1 186 ? 15.512 -5.623 10.034 1.00 80.00 186 ASN A O 1
ATOM 1496 N N . TYR A 1 187 ? 16.185 -6.150 7.968 1.00 86.75 187 TYR A N 1
ATOM 1497 C CA . TYR A 1 187 ? 16.203 -4.755 7.527 1.00 86.75 187 TYR A CA 1
ATOM 1498 C C . TYR A 1 187 ? 14.832 -4.352 6.985 1.00 86.75 187 TYR A C 1
ATOM 1500 O O . TYR A 1 187 ? 14.289 -5.069 6.134 1.00 86.75 187 TYR A O 1
ATOM 1508 N N . PRO A 1 188 ? 14.276 -3.214 7.436 1.00 87.06 188 PRO A N 1
ATOM 1509 C CA . PRO A 1 188 ? 12.990 -2.723 6.960 1.00 87.06 188 PRO A CA 1
ATOM 1510 C C . PRO A 1 188 ? 13.071 -2.311 5.481 1.00 87.06 188 PRO A C 1
ATOM 1512 O O . PRO A 1 188 ? 14.168 -2.169 4.935 1.00 87.06 188 PRO A O 1
ATOM 1515 N N . PRO A 1 189 ? 11.927 -2.067 4.819 1.00 90.12 189 PRO A N 1
ATOM 1516 C CA . PRO A 1 189 ? 11.890 -1.400 3.521 1.00 90.12 189 PRO A CA 1
ATOM 1517 C C . PRO A 1 189 ? 12.687 -0.096 3.513 1.00 90.12 189 PRO A C 1
ATOM 1519 O O . PRO A 1 189 ? 12.487 0.760 4.380 1.00 90.12 189 PRO A O 1
ATOM 1522 N N . TYR A 1 190 ? 13.562 0.089 2.518 1.00 89.69 190 TYR A N 1
ATOM 1523 C CA . TYR A 1 190 ? 14.491 1.225 2.550 1.00 89.69 190 TYR A CA 1
ATOM 1524 C C . TYR A 1 190 ? 13.798 2.579 2.381 1.00 89.69 190 TYR A C 1
ATOM 1526 O O . TYR A 1 190 ? 14.313 3.592 2.846 1.00 89.69 190 TYR A O 1
ATOM 1534 N N . LYS A 1 191 ? 12.584 2.594 1.819 1.00 87.94 191 LYS A N 1
ATOM 1535 C CA . LYS A 1 191 ? 11.723 3.780 1.755 1.00 87.94 191 LYS A CA 1
ATOM 1536 C C . LYS A 1 191 ? 11.433 4.400 3.130 1.00 87.94 191 LYS A C 1
ATOM 1538 O O . LYS A 1 191 ? 11.175 5.597 3.207 1.00 87.94 191 LYS A O 1
ATOM 1543 N N . GLY A 1 192 ? 11.413 3.587 4.188 1.00 85.12 192 GLY A N 1
ATOM 1544 C CA . GLY A 1 192 ? 11.117 4.024 5.554 1.00 85.12 192 GLY A CA 1
ATOM 1545 C C . GLY A 1 192 ? 12.346 4.407 6.382 1.00 85.12 192 GLY A C 1
ATOM 1546 O O . GLY A 1 192 ? 12.177 4.796 7.532 1.00 85.12 192 GLY A O 1
ATOM 1547 N N . ILE A 1 193 ? 13.560 4.281 5.832 1.00 89.44 193 ILE A N 1
ATOM 1548 C CA . ILE A 1 193 ? 14.804 4.617 6.537 1.00 89.44 193 ILE A CA 1
ATOM 1549 C C . ILE A 1 193 ? 14.945 6.140 6.601 1.00 89.44 193 ILE A C 1
ATOM 1551 O O . ILE A 1 193 ? 14.900 6.817 5.571 1.00 89.44 193 ILE A O 1
ATOM 1555 N N . SER A 1 194 ? 15.170 6.679 7.799 1.00 86.75 194 SER A N 1
ATOM 1556 C CA . SER A 1 194 ? 15.515 8.089 7.974 1.00 86.75 194 SER A CA 1
ATOM 1557 C C . SER A 1 194 ? 17.018 8.312 7.796 1.00 86.75 194 SER A C 1
ATOM 1559 O O . SER A 1 194 ? 17.837 7.438 8.078 1.00 86.75 194 SER A O 1
ATOM 1561 N N . SER A 1 195 ? 17.427 9.525 7.417 1.00 86.12 195 SER A N 1
ATOM 1562 C CA . SER A 1 195 ? 18.844 9.916 7.464 1.00 86.12 195 SER A CA 1
ATOM 1563 C C . SER A 1 195 ? 19.445 9.811 8.868 1.00 86.12 195 SER A C 1
ATOM 1565 O O . SER A 1 195 ? 20.665 9.727 9.008 1.00 86.12 195 SER A O 1
ATOM 1567 N N . ASP A 1 196 ? 18.602 9.848 9.899 1.00 86.56 196 ASP A N 1
ATOM 1568 C CA . ASP A 1 196 ? 19.003 9.670 11.293 1.00 86.56 196 ASP A CA 1
ATOM 1569 C C . ASP A 1 196 ? 19.350 8.215 11.621 1.00 86.56 196 ASP A C 1
ATOM 1571 O O . ASP A 1 196 ? 20.119 7.987 12.544 1.00 86.56 196 ASP A O 1
ATOM 1575 N N . ASP A 1 197 ? 18.881 7.242 10.836 1.00 86.44 197 ASP A N 1
ATOM 1576 C CA . ASP A 1 197 ? 19.210 5.817 10.983 1.00 86.44 197 ASP A CA 1
ATOM 1577 C C . ASP A 1 197 ? 20.577 5.441 10.385 1.00 86.44 197 ASP A C 1
ATOM 1579 O O . ASP A 1 197 ? 20.917 4.261 10.293 1.00 86.44 197 ASP A O 1
ATOM 1583 N N . LEU A 1 198 ? 21.378 6.427 9.966 1.00 89.12 198 LEU A N 1
ATOM 1584 C CA . LEU A 1 198 ? 22.655 6.221 9.286 1.00 89.12 198 LEU A CA 1
ATOM 1585 C C . LEU A 1 198 ? 23.783 7.000 9.977 1.00 89.12 198 LEU A C 1
ATOM 1587 O O . LEU A 1 198 ? 23.764 8.228 10.037 1.00 89.12 198 LEU A O 1
ATOM 1591 N N . ASP A 1 199 ? 24.807 6.281 10.440 1.00 87.25 199 ASP A N 1
ATOM 1592 C CA . ASP A 1 199 ? 25.903 6.851 11.247 1.00 87.25 199 ASP A CA 1
ATOM 1593 C C . ASP A 1 199 ? 26.881 7.728 10.436 1.00 87.25 199 ASP A C 1
ATOM 1595 O O . ASP A 1 199 ? 27.505 8.644 10.960 1.00 87.25 199 ASP A O 1
ATOM 1599 N N . THR A 1 200 ? 27.009 7.493 9.124 1.00 87.88 200 THR A N 1
ATOM 1600 C CA . THR A 1 200 ? 28.036 8.150 8.289 1.00 87.88 200 THR A CA 1
ATOM 1601 C C . THR A 1 200 ? 27.435 9.010 7.172 1.00 87.88 200 THR A C 1
ATOM 1603 O O . THR A 1 200 ? 26.455 8.574 6.558 1.00 87.88 200 THR A O 1
ATOM 1606 N N . PRO A 1 201 ? 28.059 10.145 6.793 1.00 88.44 201 PRO A N 1
ATOM 1607 C CA . PRO A 1 201 ? 27.616 10.975 5.667 1.00 88.44 201 PRO A CA 1
ATOM 1608 C C . PRO A 1 201 ? 27.511 10.216 4.338 1.00 88.44 201 PRO A C 1
ATOM 1610 O O . PRO A 1 201 ? 26.571 10.434 3.581 1.00 88.44 201 PRO A O 1
ATOM 1613 N N . GLN A 1 202 ? 28.427 9.276 4.082 1.00 89.06 202 GLN A N 1
ATOM 1614 C CA . GLN A 1 202 ? 28.427 8.468 2.859 1.00 89.06 202 GLN A CA 1
ATOM 1615 C C . GLN A 1 202 ? 27.150 7.628 2.725 1.00 89.06 202 GLN A C 1
ATOM 1617 O O . GLN A 1 202 ? 26.494 7.672 1.691 1.00 89.06 202 GLN A O 1
ATOM 1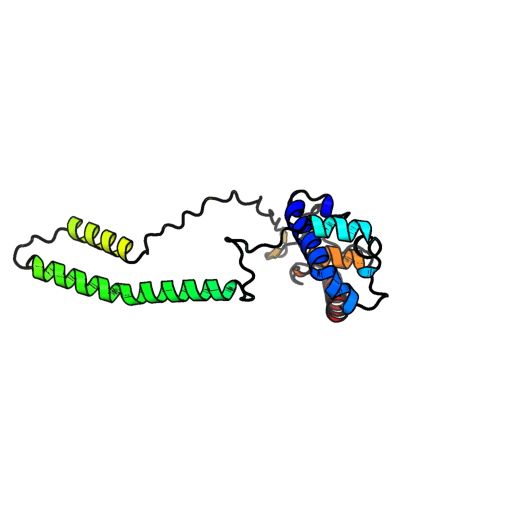622 N N . LYS A 1 203 ? 26.736 6.934 3.795 1.00 90.56 203 LYS A N 1
ATOM 1623 C CA . LYS A 1 203 ? 25.470 6.181 3.822 1.00 90.56 203 LYS A CA 1
ATOM 1624 C C . LYS A 1 203 ? 24.266 7.091 3.533 1.00 90.56 203 LYS A C 1
ATOM 1626 O O . LYS A 1 203 ? 23.369 6.703 2.790 1.00 90.56 203 LYS A O 1
ATOM 1631 N N . LYS A 1 204 ? 24.250 8.310 4.091 1.00 91.88 204 LYS A N 1
ATOM 1632 C CA . LYS A 1 204 ? 23.175 9.292 3.852 1.00 91.88 204 LYS A CA 1
ATOM 1633 C C . LYS A 1 204 ? 23.134 9.745 2.390 1.00 91.88 204 LYS A C 1
ATOM 1635 O O . LYS A 1 204 ? 22.049 9.866 1.828 1.00 91.88 204 LYS A O 1
ATOM 1640 N N . ALA A 1 205 ? 24.298 9.946 1.769 1.00 91.19 205 ALA A N 1
ATOM 1641 C CA . ALA A 1 205 ? 24.396 10.261 0.345 1.00 91.19 205 ALA A CA 1
ATOM 1642 C C . ALA A 1 205 ? 23.825 9.125 -0.520 1.00 91.19 205 ALA A C 1
ATOM 1644 O O . ALA A 1 205 ? 22.972 9.384 -1.364 1.00 91.19 205 ALA A O 1
ATOM 1645 N N . THR A 1 206 ? 24.179 7.868 -0.234 1.00 91.00 206 THR A N 1
ATOM 1646 C CA . THR A 1 206 ? 23.637 6.703 -0.955 1.00 91.00 206 THR A CA 1
ATOM 1647 C C . THR A 1 206 ? 22.116 6.578 -0.813 1.00 91.00 206 THR A C 1
ATOM 1649 O O . THR A 1 206 ? 21.429 6.311 -1.797 1.00 91.00 206 THR A O 1
ATOM 1652 N N . LEU A 1 207 ? 21.556 6.834 0.377 1.00 92.06 207 LEU A N 1
ATOM 1653 C CA . LEU A 1 207 ? 20.098 6.864 0.562 1.00 92.06 207 LEU A CA 1
ATOM 1654 C C . LEU A 1 207 ? 19.435 7.954 -0.298 1.00 92.06 207 LEU A C 1
ATOM 1656 O O . LEU A 1 207 ? 18.368 7.728 -0.872 1.00 92.06 207 LEU A O 1
ATOM 1660 N N . SER A 1 208 ? 20.064 9.128 -0.405 1.00 91.56 208 SER A N 1
ATOM 1661 C CA . SER A 1 208 ? 19.585 10.227 -1.251 1.00 91.56 208 SER A CA 1
ATOM 1662 C C . SER A 1 208 ? 19.605 9.850 -2.736 1.00 91.56 208 SER A C 1
ATOM 1664 O O . SER A 1 208 ? 18.602 10.024 -3.428 1.00 91.56 208 SER A O 1
ATOM 1666 N N . GLU A 1 209 ? 20.699 9.252 -3.216 1.00 91.00 209 GLU A N 1
ATOM 1667 C CA . GLU A 1 209 ? 20.821 8.751 -4.593 1.00 91.00 209 GLU A CA 1
ATOM 1668 C C . GLU A 1 209 ? 19.732 7.725 -4.919 1.00 91.00 209 GLU A C 1
ATOM 1670 O O . GLU A 1 209 ? 19.037 7.849 -5.930 1.00 91.00 209 GLU A O 1
ATOM 1675 N N . TRP A 1 210 ? 19.517 6.754 -4.025 1.00 92.19 210 TRP A N 1
ATOM 1676 C CA . TRP A 1 210 ? 18.451 5.766 -4.175 1.00 92.19 210 TRP A CA 1
ATOM 1677 C C . TRP A 1 210 ? 17.077 6.436 -4.180 1.00 92.19 210 TRP A C 1
ATOM 1679 O O . TRP A 1 210 ? 16.262 6.136 -5.045 1.00 92.19 210 TRP A O 1
ATOM 1689 N N . SER A 1 211 ? 16.826 7.402 -3.294 1.00 90.50 211 SER A N 1
ATOM 1690 C CA . SER A 1 211 ? 15.561 8.150 -3.257 1.00 90.50 211 SER A CA 1
ATOM 1691 C C . SER A 1 211 ? 15.270 8.875 -4.574 1.00 90.50 211 SER A C 1
ATOM 1693 O O . SER A 1 211 ? 14.131 8.875 -5.047 1.00 90.50 211 SER A O 1
ATOM 1695 N N . ILE A 1 212 ? 16.290 9.492 -5.177 1.00 91.06 212 ILE A N 1
ATOM 1696 C CA . ILE A 1 212 ? 16.181 10.186 -6.466 1.00 91.06 212 ILE A CA 1
ATOM 1697 C C . ILE A 1 212 ? 15.895 9.177 -7.581 1.00 91.06 212 ILE A C 1
ATOM 1699 O O . ILE A 1 212 ? 14.944 9.363 -8.342 1.00 91.06 212 ILE A O 1
ATOM 1703 N N . MET A 1 213 ? 16.658 8.084 -7.639 1.00 90.75 213 MET A N 1
ATOM 1704 C CA . MET A 1 213 ? 16.455 7.014 -8.615 1.00 90.75 213 MET A CA 1
ATOM 1705 C C . MET A 1 213 ? 15.034 6.442 -8.533 1.00 90.75 213 MET A C 1
ATOM 1707 O O . MET A 1 213 ? 14.348 6.347 -9.548 1.00 90.75 213 MET A O 1
ATOM 1711 N N . MET A 1 214 ? 14.552 6.131 -7.328 1.00 91.75 214 MET A N 1
ATOM 1712 C CA . MET A 1 214 ? 13.203 5.594 -7.116 1.00 91.75 214 MET A CA 1
ATOM 1713 C C . MET A 1 214 ? 12.123 6.586 -7.534 1.00 91.75 214 MET A C 1
ATOM 1715 O O . MET A 1 214 ? 11.116 6.179 -8.106 1.00 91.75 214 MET A O 1
ATOM 1719 N N . ARG A 1 215 ? 12.332 7.887 -7.297 1.00 89.81 215 ARG A N 1
ATOM 1720 C CA . ARG A 1 215 ? 11.421 8.941 -7.763 1.00 89.81 215 ARG A CA 1
ATOM 1721 C C . ARG A 1 215 ? 11.334 8.974 -9.287 1.00 89.81 215 ARG A C 1
ATOM 1723 O O . ARG A 1 215 ? 10.233 9.067 -9.818 1.00 89.81 215 ARG A O 1
ATOM 1730 N N . HIS A 1 216 ? 12.463 8.861 -9.984 1.00 87.00 216 HIS A N 1
ATOM 1731 C CA . HIS A 1 216 ? 12.474 8.798 -11.447 1.00 87.00 216 HIS A CA 1
ATOM 1732 C C . HIS A 1 216 ? 11.778 7.546 -11.981 1.00 87.00 216 HIS A C 1
ATOM 1734 O O . HIS A 1 216 ? 10.990 7.660 -12.913 1.00 87.00 216 HIS A O 1
ATOM 1740 N N . ILE A 1 217 ? 12.013 6.381 -11.369 1.00 84.19 217 ILE A N 1
ATOM 1741 C CA . ILE A 1 217 ? 11.340 5.136 -11.763 1.00 84.19 217 ILE A CA 1
ATOM 1742 C C . ILE A 1 217 ? 9.827 5.242 -11.520 1.00 84.19 217 ILE A C 1
ATOM 1744 O O . ILE A 1 217 ? 9.055 4.904 -12.405 1.00 84.19 217 ILE A O 1
ATOM 1748 N N . MET A 1 218 ? 9.395 5.755 -10.362 1.00 79.81 218 MET A N 1
ATOM 1749 C CA . MET A 1 218 ? 7.969 5.923 -10.044 1.00 79.81 218 MET A CA 1
ATOM 1750 C C . MET A 1 218 ? 7.253 6.907 -10.973 1.00 79.81 218 MET A C 1
ATOM 1752 O O . MET A 1 218 ? 6.087 6.694 -11.268 1.00 79.81 218 MET A O 1
ATOM 1756 N N . ASN A 1 219 ? 7.928 7.971 -11.413 1.00 80.81 219 ASN A N 1
ATOM 1757 C CA . ASN A 1 219 ? 7.342 8.983 -12.298 1.00 80.81 219 ASN A CA 1
ATOM 1758 C C . ASN A 1 219 ? 7.395 8.598 -13.788 1.00 80.81 219 ASN A C 1
ATOM 1760 O O . ASN A 1 219 ? 6.790 9.282 -14.608 1.00 80.81 219 ASN A O 1
ATOM 1764 N N . GLY A 1 220 ? 8.183 7.581 -14.149 1.00 64.31 220 GLY A N 1
ATOM 1765 C CA . GLY A 1 220 ? 8.326 7.088 -15.522 1.00 64.31 220 GLY A CA 1
ATOM 1766 C C . GLY A 1 220 ? 7.422 5.900 -15.864 1.00 64.31 220 GLY A C 1
ATOM 1767 O O . GLY A 1 220 ? 7.502 5.400 -16.985 1.00 64.31 220 GLY A O 1
ATOM 1768 N N . ILE A 1 221 ? 6.616 5.438 -14.903 1.00 53.44 221 ILE A N 1
ATOM 1769 C CA . ILE A 1 221 ? 5.576 4.405 -15.043 1.00 53.44 221 ILE A CA 1
ATOM 1770 C C . ILE A 1 221 ? 4.222 5.109 -15.084 1.00 53.44 221 ILE A C 1
ATOM 1772 O O . ILE A 1 221 ? 3.381 4.689 -15.908 1.00 53.44 221 ILE A O 1
#

Organism: Phytophthora sojae (strain P6497) (NCBI:txid1094619)

Secondary structure (DSSP, 8-state):
--TTGGG-GGGHHHHHHHHHHHHHTHHHHHHHS-TT-TTTTSHHHH-HHHHHHHHTT------SS----SS-HHHHHHHHHHHHHHHHHHHHHHHHHHHHHHHHHH-GGG----HHHHHHHHHHHHHHTTTT------------------EEETTEEESS-TT-------HHHHHHHHHH-BGGGTBPPGGG--GGG-SSHHHHHHHHHHHHHHHHHHHT-